Protein AF-A0AAD3NKP3-F1 (afdb_monomer_lite)

Structure (mmCIF, N/CA/C/O backbone):
data_AF-A0AAD3NKP3-F1
#
_entry.id   AF-A0AAD3NKP3-F1
#
loop_
_atom_site.group_PDB
_atom_site.id
_atom_site.type_symbol
_atom_site.label_atom_id
_atom_site.label_alt_id
_atom_site.label_comp_id
_atom_site.label_asym_id
_atom_site.label_entity_id
_atom_site.label_seq_id
_atom_site.pdbx_PDB_ins_code
_atom_site.Cartn_x
_atom_site.Cartn_y
_atom_site.Cartn_z
_atom_site.occupancy
_atom_site.B_iso_or_equiv
_atom_site.auth_seq_id
_atom_site.auth_comp_id
_atom_site.auth_asym_id
_atom_site.auth_atom_id
_atom_site.pdbx_PDB_model_num
ATOM 1 N N . MET A 1 1 ? -46.338 -51.021 4.085 1.00 36.88 1 MET A N 1
ATOM 2 C CA . MET A 1 1 ? -45.020 -50.813 3.449 1.00 36.88 1 MET A CA 1
ATOM 3 C C . MET A 1 1 ? -44.492 -49.484 3.964 1.00 36.88 1 MET A C 1
ATOM 5 O O . MET A 1 1 ? -45.215 -48.502 3.866 1.00 36.88 1 MET A O 1
ATOM 9 N N . PHE A 1 2 ? -43.340 -49.473 4.634 1.00 38.94 2 PHE A N 1
ATOM 10 C CA . PHE A 1 2 ? -42.793 -48.270 5.273 1.00 38.94 2 PHE A CA 1
ATOM 11 C C . PHE A 1 2 ? -41.942 -47.468 4.285 1.00 38.94 2 PHE A C 1
ATOM 13 O O . PHE A 1 2 ? -41.185 -48.075 3.537 1.00 38.94 2 PHE A O 1
ATOM 20 N N . CYS A 1 3 ? -41.999 -46.135 4.364 1.00 30.19 3 CYS A N 1
ATOM 21 C CA . CYS A 1 3 ? -40.796 -45.306 4.508 1.00 30.19 3 CYS A CA 1
ATOM 22 C C . CYS A 1 3 ? -41.168 -43.850 4.830 1.00 30.19 3 CYS A C 1
ATOM 24 O O . CYS A 1 3 ? -41.614 -43.094 3.973 1.00 30.19 3 CYS A O 1
ATOM 26 N N . THR A 1 4 ? -40.948 -43.441 6.078 1.00 44.62 4 THR A N 1
ATOM 27 C CA . THR A 1 4 ? -40.824 -42.026 6.450 1.00 44.62 4 THR A CA 1
ATOM 28 C C . THR A 1 4 ? -39.438 -41.520 6.057 1.00 44.62 4 THR A C 1
ATOM 30 O O . THR A 1 4 ? -38.448 -42.201 6.319 1.00 44.62 4 THR A O 1
ATOM 33 N N . SER A 1 5 ? -39.328 -40.315 5.498 1.00 37.84 5 SER A N 1
ATOM 34 C CA . SER A 1 5 ? -38.036 -39.630 5.320 1.00 37.84 5 SER A CA 1
ATOM 35 C C . SER A 1 5 ? -38.204 -38.112 5.322 1.00 37.84 5 SER A C 1
ATOM 37 O O . SER A 1 5 ? -38.080 -37.449 4.298 1.00 37.84 5 SER A O 1
ATOM 39 N N . ASN A 1 6 ? -38.452 -37.551 6.508 1.00 43.78 6 ASN A N 1
ATOM 40 C CA . ASN A 1 6 ? -38.188 -36.136 6.748 1.00 43.78 6 ASN A CA 1
ATOM 41 C C . ASN A 1 6 ? -36.689 -35.973 7.015 1.00 43.78 6 ASN A C 1
ATOM 43 O O . ASN A 1 6 ? -36.225 -36.214 8.129 1.00 43.78 6 ASN A O 1
ATOM 47 N N . ILE A 1 7 ? -35.931 -35.566 5.995 1.00 51.53 7 ILE A N 1
ATOM 48 C CA . ILE A 1 7 ? -34.536 -35.155 6.173 1.00 51.53 7 ILE A CA 1
ATOM 49 C C . ILE A 1 7 ? -34.546 -33.784 6.853 1.00 51.53 7 ILE A C 1
ATOM 51 O O . ILE A 1 7 ? -34.584 -32.740 6.200 1.00 51.53 7 ILE A O 1
ATOM 55 N N . LEU A 1 8 ? -34.496 -33.788 8.186 1.00 48.72 8 LEU A N 1
ATOM 56 C CA . LEU A 1 8 ? -34.012 -32.635 8.932 1.00 48.72 8 LEU A CA 1
ATOM 57 C C . LEU A 1 8 ? -32.552 -32.432 8.528 1.00 48.72 8 LEU A C 1
ATOM 59 O O . LEU A 1 8 ? -31.668 -33.147 8.998 1.00 48.72 8 LEU A O 1
ATOM 63 N N . LYS A 1 9 ? -32.299 -31.465 7.638 1.00 48.31 9 LYS A N 1
ATOM 64 C CA . LYS A 1 9 ? -30.940 -30.974 7.410 1.00 48.31 9 LYS A CA 1
ATOM 65 C C . LYS A 1 9 ? -30.409 -30.513 8.760 1.00 48.31 9 LYS A C 1
ATOM 67 O O . LYS A 1 9 ? -30.934 -29.562 9.340 1.00 48.31 9 LYS A O 1
ATOM 72 N N . THR A 1 10 ? -29.385 -31.193 9.260 1.00 46.69 10 THR A N 1
ATOM 73 C CA . THR A 1 10 ? -28.609 -30.728 10.402 1.00 46.69 10 THR A CA 1
ATOM 74 C C . THR A 1 10 ? -27.984 -29.398 10.010 1.00 46.69 10 THR A C 1
ATOM 76 O O . THR A 1 10 ? -26.978 -29.373 9.303 1.00 46.69 10 THR A O 1
ATOM 79 N N . ASN A 1 11 ? -28.603 -28.291 10.428 1.00 49.03 11 ASN A N 1
ATOM 80 C CA . ASN A 1 11 ? -27.943 -26.996 10.398 1.00 49.03 11 ASN A CA 1
ATOM 81 C C . ASN A 1 11 ? -26.669 -27.142 11.223 1.00 49.03 11 ASN A C 1
ATOM 83 O O . ASN A 1 11 ? -26.734 -27.387 12.430 1.00 49.03 11 ASN A O 1
ATOM 87 N N . GLU A 1 12 ? -25.532 -27.022 10.551 1.00 58.00 12 GLU A N 1
ATOM 88 C CA . GLU A 1 12 ? -24.219 -26.977 11.167 1.00 58.00 12 GLU A CA 1
ATOM 89 C C . GLU A 1 12 ? -24.195 -25.740 12.071 1.00 58.00 12 GLU A C 1
ATOM 91 O O . GLU A 1 12 ? -24.083 -24.600 11.615 1.00 58.00 12 GLU A O 1
ATOM 96 N N . LYS A 1 13 ? -24.465 -25.958 13.364 1.00 61.19 13 LYS A N 1
ATOM 97 C CA . LYS A 1 13 ? -24.690 -24.892 14.343 1.00 61.19 13 LYS A CA 1
ATOM 98 C C . LYS A 1 13 ? -23.345 -24.318 14.774 1.00 61.19 13 LYS A C 1
ATOM 100 O O . LYS A 1 13 ? -22.926 -24.484 15.918 1.00 61.19 13 LYS A O 1
ATOM 105 N N . ASN A 1 14 ? -22.682 -23.645 13.840 1.00 72.94 14 ASN A N 1
ATOM 106 C CA . ASN A 1 14 ? -21.484 -22.871 14.108 1.00 72.94 14 ASN A CA 1
ATOM 107 C C . ASN A 1 14 ? -21.812 -21.859 15.204 1.00 72.94 14 ASN A C 1
ATOM 109 O O . ASN A 1 14 ? -22.673 -20.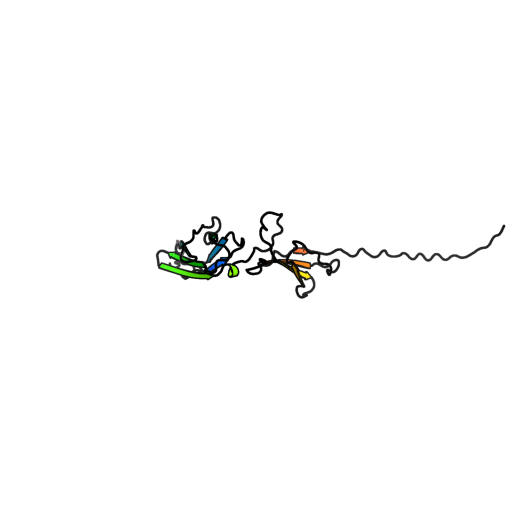992 15.035 1.00 72.94 14 ASN A O 1
ATOM 113 N N . SER A 1 15 ? -21.180 -22.027 16.366 1.00 85.62 15 SER A N 1
ATOM 114 C CA . SER A 1 15 ? -21.421 -21.139 17.495 1.00 85.62 15 SER A CA 1
ATOM 115 C C . SER A 1 15 ? -20.935 -19.744 17.133 1.00 85.62 15 SER A C 1
ATOM 117 O O . SER A 1 15 ? -19.793 -19.576 16.708 1.00 85.62 15 SER A O 1
ATOM 119 N N . ALA A 1 16 ? -21.789 -18.747 17.344 1.00 92.94 16 ALA A N 1
ATOM 120 C CA . ALA A 1 16 ? -21.376 -17.355 17.304 1.00 92.94 16 ALA A CA 1
ATOM 121 C C . ALA A 1 16 ? -20.240 -17.131 18.316 1.00 92.94 16 ALA A C 1
ATOM 123 O O . ALA A 1 16 ? -20.313 -17.638 19.441 1.00 92.94 16 ALA A O 1
ATOM 124 N N . ILE A 1 17 ? -19.206 -16.384 17.923 1.00 95.56 17 ILE A N 1
ATOM 125 C CA . ILE A 1 17 ? -18.068 -16.047 18.791 1.00 95.56 17 ILE A CA 1
ATOM 126 C C . ILE A 1 17 ? -17.725 -14.546 18.718 1.00 95.56 17 ILE A C 1
ATOM 128 O O . ILE A 1 17 ? -17.968 -13.903 17.687 1.00 95.56 17 ILE A O 1
ATOM 132 N N . PRO A 1 18 ? -17.179 -13.956 19.802 1.00 96.75 18 PRO A N 1
ATOM 133 C CA . PRO A 1 18 ? -16.659 -12.591 19.775 1.00 96.75 18 PRO A CA 1
ATOM 134 C C . PRO A 1 18 ? -15.522 -12.451 18.749 1.00 96.75 18 PRO A C 1
ATOM 136 O O . PRO A 1 18 ? -14.865 -13.444 18.412 1.00 96.75 18 PRO A O 1
ATOM 139 N N . PRO A 1 19 ? -15.278 -11.235 18.230 1.00 97.44 19 PRO A N 1
ATOM 140 C CA . PRO A 1 19 ? -14.195 -11.011 17.291 1.00 97.44 19 PRO A CA 1
ATOM 141 C C . PRO A 1 19 ? -12.843 -11.163 17.994 1.00 97.44 19 PRO A C 1
ATOM 143 O O . PRO A 1 19 ? -12.715 -10.940 19.196 1.00 97.44 19 PRO A O 1
ATOM 146 N N . ARG A 1 20 ? -11.826 -11.510 17.207 1.00 96.56 20 ARG A N 1
ATOM 147 C CA . ARG A 1 20 ? -10.412 -11.393 17.584 1.00 96.56 20 ARG A CA 1
ATOM 148 C C . ARG A 1 20 ? -9.788 -10.186 16.894 1.00 96.56 20 ARG A C 1
ATOM 150 O O . ARG A 1 20 ? -10.386 -9.616 15.980 1.00 96.56 20 ARG A O 1
ATOM 157 N N . GLU A 1 21 ? -8.585 -9.845 17.316 1.00 97.12 21 GLU A N 1
ATOM 158 C CA . GLU A 1 21 ? -7.703 -8.846 16.724 1.00 97.12 21 GLU A CA 1
ATOM 159 C C . GLU A 1 21 ? -7.621 -9.035 15.191 1.00 97.12 21 GLU A C 1
ATOM 161 O O . GLU A 1 21 ? -7.198 -10.102 14.727 1.00 97.12 21 GLU A O 1
ATOM 166 N N . PRO A 1 22 ? -8.071 -8.060 14.377 1.00 97.25 22 PRO A N 1
ATOM 167 C CA . PRO A 1 22 ? -7.938 -8.138 12.927 1.00 97.25 22 PRO A CA 1
ATOM 168 C C . PRO A 1 22 ? -6.489 -7.853 12.520 1.00 97.25 22 PRO A C 1
ATOM 170 O O . PRO A 1 22 ? -5.866 -6.920 13.014 1.00 97.25 22 PRO A O 1
ATOM 173 N N . THR A 1 23 ? -5.942 -8.593 11.559 1.00 98.00 23 THR A N 1
ATOM 174 C CA . THR A 1 23 ? -4.626 -8.237 11.009 1.00 98.00 23 THR A CA 1
ATOM 175 C C . THR A 1 23 ? -4.778 -6.987 10.149 1.00 98.00 23 THR A C 1
ATOM 177 O O . THR A 1 23 ? -5.620 -6.974 9.251 1.00 98.00 23 THR A O 1
ATOM 180 N N . VAL A 1 24 ? -3.984 -5.948 10.420 1.00 98.19 24 VAL A N 1
ATOM 181 C CA . VAL A 1 24 ? -4.023 -4.652 9.720 1.00 98.19 24 VAL A CA 1
ATOM 182 C C . VAL A 1 24 ? -2.720 -4.444 8.954 1.00 98.19 24 VAL A C 1
ATOM 184 O O . VAL A 1 24 ? -1.638 -4.752 9.451 1.00 98.19 24 VAL A O 1
ATOM 187 N N . THR A 1 25 ? -2.804 -3.900 7.744 1.00 97.38 25 THR A N 1
ATOM 188 C CA . THR A 1 25 ? -1.640 -3.510 6.939 1.00 97.38 25 THR A CA 1
ATOM 189 C C . THR A 1 25 ? -1.947 -2.215 6.201 1.00 97.38 25 THR A C 1
ATOM 191 O O . THR A 1 25 ? -3.001 -2.108 5.572 1.00 97.38 25 THR A O 1
ATOM 194 N N . CYS A 1 26 ? -1.033 -1.246 6.256 1.00 97.50 26 CYS A N 1
ATOM 195 C CA . CYS A 1 26 ? -1.121 0.005 5.504 1.00 97.50 26 CYS A CA 1
ATOM 196 C C . CYS A 1 26 ? -0.021 0.075 4.438 1.00 97.50 26 CYS A C 1
ATOM 198 O O . CYS A 1 26 ? 1.062 -0.476 4.624 1.00 97.50 26 CYS A O 1
ATOM 200 N N . ARG A 1 27 ? -0.318 0.725 3.310 1.00 95.94 27 ARG A N 1
ATOM 201 C CA . ARG A 1 27 ? 0.592 0.917 2.173 1.00 95.94 27 ARG A CA 1
ATOM 202 C C . ARG A 1 27 ? 0.255 2.229 1.473 1.00 95.94 27 ARG A C 1
ATOM 204 O O . ARG A 1 27 ? -0.918 2.549 1.283 1.00 95.94 27 ARG A O 1
ATOM 211 N N . SER A 1 28 ? 1.275 2.962 1.045 1.00 94.06 28 SER A N 1
ATOM 212 C CA . SER A 1 28 ? 1.136 4.049 0.080 1.00 94.06 28 SER A CA 1
ATOM 213 C C . SER A 1 28 ? 1.690 3.603 -1.269 1.00 94.06 28 SER A C 1
ATOM 215 O O . SER A 1 28 ? 2.847 3.207 -1.385 1.00 94.06 28 SER A O 1
ATOM 217 N N . ASN A 1 29 ? 0.844 3.658 -2.293 1.00 89.69 29 ASN A N 1
ATOM 218 C CA . ASN A 1 29 ? 1.195 3.425 -3.695 1.00 89.69 29 ASN A CA 1
ATOM 219 C C . ASN A 1 29 ? 1.047 4.703 -4.545 1.00 89.69 29 ASN A C 1
ATOM 221 O O . ASN A 1 29 ? 1.016 4.619 -5.769 1.00 89.69 29 ASN A O 1
ATOM 225 N N . THR A 1 30 ? 0.902 5.865 -3.899 1.00 87.62 30 THR A N 1
ATOM 226 C CA . THR A 1 30 ? 0.588 7.162 -4.526 1.00 87.62 30 THR A CA 1
ATOM 227 C C . THR A 1 30 ? 1.464 8.310 -3.986 1.00 87.62 30 THR A C 1
ATOM 229 O O . THR A 1 30 ? 1.060 9.470 -4.084 1.00 87.62 30 THR A O 1
ATOM 232 N N . TYR A 1 31 ? 2.629 8.004 -3.386 1.00 87.56 31 TYR A N 1
ATOM 233 C CA . TYR A 1 31 ? 3.201 8.678 -2.200 1.00 87.56 31 TYR A CA 1
ATOM 234 C C . TYR A 1 31 ? 2.433 9.906 -1.668 1.00 87.56 31 TYR A C 1
ATOM 236 O O . TYR A 1 31 ? 1.381 9.668 -1.069 1.00 87.56 31 TYR A O 1
ATOM 244 N N . PRO A 1 32 ? 2.846 11.181 -1.849 1.00 89.19 32 PRO A N 1
ATOM 245 C CA . PRO A 1 32 ? 2.465 12.281 -0.956 1.00 89.19 32 PRO A CA 1
ATOM 246 C C . PRO A 1 32 ? 0.988 12.695 -1.076 1.00 89.19 32 PRO A C 1
ATOM 248 O O . PRO A 1 32 ? 0.521 13.579 -0.368 1.00 89.19 32 PRO A O 1
ATOM 251 N N . LYS A 1 33 ? 0.217 12.027 -1.943 1.00 90.62 33 LYS A N 1
ATOM 252 C CA . LYS A 1 33 ? -1.245 12.124 -1.978 1.00 90.62 33 LYS A CA 1
ATOM 253 C C . LYS A 1 33 ? -1.918 11.424 -0.787 1.00 90.62 33 LYS A C 1
ATOM 255 O O . LYS A 1 33 ? -2.974 11.876 -0.347 1.00 90.62 33 LYS A O 1
ATOM 260 N N . GLY A 1 34 ? -1.364 10.315 -0.287 1.00 93.44 34 GLY A N 1
ATOM 261 C CA . GLY A 1 34 ? -1.986 9.526 0.782 1.00 93.44 34 GLY A CA 1
ATOM 262 C C . GLY A 1 34 ? -1.603 8.048 0.812 1.00 93.44 34 GLY A C 1
ATOM 263 O O . GLY A 1 34 ? -0.722 7.582 0.087 1.00 93.44 34 GLY A O 1
ATOM 264 N N . PHE A 1 35 ? -2.307 7.301 1.657 1.00 95.62 35 PHE A N 1
ATOM 265 C CA . PHE A 1 35 ? -2.140 5.865 1.868 1.00 95.62 35 PHE A CA 1
ATOM 266 C C . PHE A 1 35 ? -3.490 5.170 2.035 1.00 95.62 35 PHE A C 1
ATOM 268 O O . PHE A 1 35 ? -4.511 5.805 2.313 1.00 95.62 35 PHE A O 1
ATOM 275 N N . TYR A 1 36 ? -3.487 3.845 1.917 1.00 97.12 36 TYR A N 1
ATOM 276 C CA . TYR A 1 36 ? -4.617 3.018 2.313 1.00 97.12 36 TYR A CA 1
ATOM 277 C C . TYR A 1 36 ? -4.218 2.037 3.409 1.00 97.12 36 TYR A C 1
ATOM 279 O O . TYR A 1 36 ? -3.064 1.619 3.509 1.00 97.12 36 TYR A O 1
ATOM 287 N N . CYS A 1 37 ? -5.202 1.625 4.200 1.00 98.06 37 CYS A N 1
ATOM 288 C CA . CYS A 1 37 ? -5.082 0.511 5.129 1.00 98.06 37 CYS A CA 1
ATOM 289 C C . CYS A 1 37 ? -6.127 -0.539 4.787 1.00 98.06 37 CYS A C 1
ATOM 291 O O . CYS A 1 37 ? -7.262 -0.206 4.450 1.00 98.06 37 CYS A O 1
ATOM 293 N N . SER A 1 38 ? -5.746 -1.807 4.871 1.00 97.88 38 SER A N 1
ATOM 294 C CA . SER A 1 38 ? -6.635 -2.951 4.689 1.00 97.88 38 SER A CA 1
ATOM 295 C C . SER A 1 38 ? -6.484 -3.944 5.830 1.00 97.88 38 SER A C 1
ATOM 297 O O . SER A 1 38 ? -5.413 -4.040 6.432 1.00 97.88 38 SER A O 1
ATOM 299 N N . TRP A 1 39 ? -7.554 -4.679 6.123 1.00 97.88 39 TRP A N 1
ATOM 300 C CA . TRP A 1 39 ? -7.590 -5.602 7.254 1.00 97.88 39 TRP A CA 1
ATOM 301 C C . TRP A 1 39 ? -8.294 -6.923 6.938 1.00 97.88 39 TRP A C 1
ATOM 303 O O . TRP A 1 39 ? -9.206 -6.993 6.109 1.00 97.88 39 TRP A O 1
ATOM 313 N N . HIS A 1 40 ? -7.899 -7.987 7.635 1.00 96.06 40 HIS A N 1
ATOM 314 C CA . HIS A 1 40 ? -8.545 -9.292 7.520 1.00 96.06 40 HIS A CA 1
ATOM 315 C C . HIS A 1 40 ? -8.828 -9.938 8.879 1.00 96.06 40 HIS A C 1
ATOM 317 O O . HIS A 1 40 ? -7.993 -9.969 9.784 1.00 96.06 40 HIS A O 1
ATOM 323 N N . GLN A 1 41 ? -10.027 -10.506 9.000 1.00 92.69 41 GLN A N 1
ATOM 324 C CA . GLN A 1 41 ? -10.433 -11.311 10.146 1.00 92.69 41 GLN A CA 1
ATOM 325 C C . GLN A 1 41 ? -9.975 -12.757 9.901 1.00 92.69 41 GLN A C 1
ATOM 327 O O . GLN A 1 41 ? -10.560 -13.452 9.077 1.00 92.69 41 GLN A O 1
ATOM 332 N N . LEU A 1 42 ? -8.929 -13.214 10.599 1.00 91.31 42 LEU A N 1
ATOM 333 C CA . LEU A 1 42 ? -8.392 -14.578 10.429 1.00 91.31 42 LEU A CA 1
ATOM 334 C C . LEU A 1 42 ? -9.366 -15.688 10.864 1.00 91.31 42 LEU A C 1
ATOM 336 O O . LEU A 1 42 ? -9.260 -16.819 10.399 1.00 91.31 42 LEU A O 1
ATOM 340 N N . TYR A 1 43 ? -10.304 -15.373 11.759 1.00 90.44 43 TYR A N 1
ATOM 341 C CA . TYR A 1 43 ? -11.234 -16.330 12.357 1.00 90.44 43 TYR A CA 1
ATOM 342 C C . TYR A 1 43 ? -12.678 -15.878 12.124 1.00 90.44 43 TYR A C 1
ATOM 344 O O . TYR A 1 43 ? -13.048 -14.773 12.522 1.00 90.44 43 TYR A O 1
ATOM 352 N N . SER A 1 44 ? -13.496 -16.730 11.498 1.00 91.25 44 SER A N 1
ATOM 353 C CA . SER A 1 44 ? -14.927 -16.461 11.303 1.00 91.25 44 SER A CA 1
ATOM 354 C C . SER A 1 44 ? -15.648 -16.365 12.646 1.00 91.25 44 SER A C 1
ATOM 356 O O . SER A 1 44 ? -15.565 -17.274 13.467 1.00 91.25 44 SER A O 1
ATOM 358 N N . THR A 1 45 ? -16.398 -15.284 12.842 1.00 92.69 45 THR A N 1
ATOM 359 C CA . THR A 1 45 ? -17.249 -15.067 14.021 1.00 92.69 45 THR A CA 1
ATOM 360 C C . THR A 1 45 ? -18.618 -15.740 13.914 1.00 92.69 45 THR A C 1
ATOM 362 O O . THR A 1 45 ? -19.339 -15.820 14.906 1.00 92.69 45 THR A O 1
ATOM 365 N N . TYR A 1 46 ? -18.987 -16.199 12.711 1.00 94.25 46 TYR A N 1
ATOM 366 C CA . TYR A 1 46 ? -20.297 -16.765 12.346 1.00 94.25 46 TYR A CA 1
ATOM 367 C C . TYR A 1 46 ? -21.512 -15.850 12.603 1.00 94.25 46 TYR A C 1
ATOM 369 O O . TYR A 1 46 ? -22.655 -16.280 12.464 1.00 94.25 46 TYR A O 1
ATOM 377 N N . ILE A 1 47 ? -21.271 -14.570 12.906 1.00 93.88 47 ILE A N 1
ATOM 378 C CA . ILE A 1 47 ? -22.274 -13.506 13.035 1.00 93.88 47 ILE A CA 1
ATOM 379 C C . ILE A 1 47 ? -21.776 -12.213 12.369 1.00 93.88 47 ILE A C 1
ATOM 381 O O . ILE A 1 47 ? -20.562 -12.021 12.243 1.00 93.88 47 ILE A O 1
ATOM 385 N N . PRO A 1 48 ? -22.675 -11.300 11.949 1.00 95.06 48 PRO A N 1
ATOM 386 C CA . PRO A 1 48 ? -22.282 -10.033 11.340 1.00 95.06 48 PRO A CA 1
ATOM 387 C C . PRO A 1 48 ? -21.289 -9.264 12.218 1.00 95.06 48 PRO A C 1
ATOM 389 O O . PRO A 1 48 ? -21.559 -8.992 13.386 1.00 95.06 48 PRO A O 1
ATOM 392 N N . THR A 1 49 ? -20.131 -8.940 11.645 1.00 95.56 49 THR A N 1
ATOM 393 C CA . THR A 1 49 ? -19.051 -8.195 12.302 1.00 95.56 49 THR A CA 1
ATOM 394 C C . THR A 1 49 ? -18.748 -6.956 11.468 1.00 95.56 49 THR A C 1
ATOM 396 O O . THR A 1 49 ? -18.556 -7.058 10.255 1.00 95.56 49 THR A O 1
ATOM 399 N N . THR A 1 50 ? -18.759 -5.787 12.100 1.00 96.25 50 THR A N 1
ATOM 400 C CA . THR A 1 50 ? -18.446 -4.489 11.491 1.00 96.25 50 THR A CA 1
ATOM 401 C C . THR A 1 50 ? -17.070 -4.007 11.941 1.00 96.25 50 THR A C 1
ATOM 403 O O . THR A 1 50 ? -16.512 -4.514 12.914 1.00 96.25 50 THR A O 1
ATOM 406 N N . PHE A 1 51 ? -16.512 -3.032 11.221 1.00 96.69 51 PHE A N 1
ATOM 407 C CA . PHE A 1 51 ? -15.202 -2.460 11.524 1.00 96.69 51 PHE A CA 1
ATOM 408 C C . PHE A 1 51 ? -15.306 -0.946 11.715 1.00 96.69 51 PHE A C 1
ATOM 410 O O . PHE A 1 51 ? -15.836 -0.233 10.859 1.00 96.69 51 PHE A O 1
ATOM 417 N N . GLU A 1 52 ? -14.795 -0.477 12.847 1.00 97.12 52 GLU A N 1
ATOM 418 C CA . GLU A 1 52 ? -14.572 0.929 13.178 1.00 97.12 52 GLU A CA 1
ATOM 419 C C . GLU A 1 52 ? -13.080 1.223 12.943 1.00 97.12 52 GLU A C 1
ATOM 421 O O . GLU A 1 52 ? -12.230 0.423 13.339 1.00 97.12 52 GLU A O 1
ATOM 426 N N . VAL A 1 53 ? -12.750 2.331 12.274 1.00 98.06 53 VAL A N 1
ATOM 427 C CA . VAL A 1 53 ? -11.362 2.714 11.963 1.00 98.06 53 VAL A CA 1
ATOM 428 C C . VAL A 1 53 ? -11.116 4.125 12.473 1.00 98.06 53 VAL A C 1
ATOM 430 O O . VAL A 1 53 ? -11.848 5.041 12.105 1.00 98.06 53 VAL A O 1
ATOM 433 N N . ASP A 1 54 ? -10.083 4.278 13.294 1.00 98.06 54 ASP A N 1
ATOM 434 C CA . ASP A 1 54 ? -9.574 5.558 13.781 1.00 98.06 54 ASP A CA 1
ATOM 435 C C . ASP A 1 54 ? -8.127 5.739 13.310 1.00 98.06 54 ASP A C 1
ATOM 437 O O . ASP A 1 54 ? -7.338 4.789 13.318 1.00 98.06 54 ASP A O 1
ATOM 441 N N . VAL A 1 55 ? -7.784 6.949 12.871 1.00 97.94 55 VAL A N 1
ATOM 442 C CA . VAL A 1 55 ? -6.454 7.277 12.349 1.00 97.94 55 VAL A CA 1
ATOM 443 C C . VAL A 1 55 ? -6.006 8.595 12.944 1.00 97.94 55 VAL A C 1
ATOM 445 O O . VAL A 1 55 ? -6.703 9.601 12.834 1.00 97.94 55 VAL A O 1
ATOM 448 N N . GLN A 1 56 ? -4.828 8.591 13.558 1.00 96.38 56 GLN A N 1
ATOM 449 C CA . GLN A 1 56 ? -4.266 9.742 14.247 1.00 96.38 56 GLN A CA 1
ATOM 450 C C . GLN A 1 56 ? -2.865 10.059 13.726 1.00 96.38 56 GLN A C 1
ATOM 452 O O . GLN A 1 56 ? -2.072 9.158 13.456 1.00 96.38 56 GLN A O 1
ATOM 457 N N . HIS A 1 57 ? -2.552 11.346 13.629 1.00 95.25 57 HIS A N 1
ATOM 458 C CA . HIS A 1 57 ? -1.239 11.864 13.266 1.00 95.25 57 HIS A CA 1
ATOM 459 C C . HIS A 1 57 ? -0.989 13.162 14.038 1.00 95.25 57 HIS A C 1
ATOM 461 O O . HIS A 1 57 ? -1.875 14.012 14.099 1.00 95.25 57 HIS A O 1
ATOM 467 N N . ASN A 1 58 ? 0.184 13.309 14.666 1.00 92.50 58 ASN A N 1
ATOM 468 C CA . ASN A 1 58 ? 0.520 14.468 15.510 1.00 92.50 58 ASN A CA 1
ATOM 469 C C . ASN A 1 58 ? -0.621 14.863 16.490 1.00 92.50 58 ASN A C 1
ATOM 471 O O . ASN A 1 58 ? -1.076 16.004 16.532 1.00 92.50 58 ASN A O 1
ATOM 475 N N . GLN A 1 59 ? -1.160 13.872 17.215 1.00 89.56 59 GLN A N 1
ATOM 476 C CA . GLN A 1 59 ? -2.303 13.996 18.146 1.00 89.56 59 GLN A CA 1
ATOM 477 C C . GLN A 1 59 ? -3.642 14.472 17.531 1.00 89.56 59 GLN A C 1
ATOM 479 O O . GLN A 1 59 ? -4.620 14.640 18.259 1.00 89.56 59 GLN A O 1
ATOM 484 N N . ARG A 1 60 ? -3.738 14.643 16.207 1.00 93.44 60 ARG A N 1
ATOM 485 C CA . ARG A 1 60 ? -4.975 14.991 15.487 1.00 93.44 60 ARG A CA 1
ATOM 486 C C . ARG A 1 60 ? -5.597 13.746 14.864 1.00 93.44 60 ARG A C 1
ATOM 488 O O . ARG A 1 60 ? -4.882 12.911 14.319 1.00 93.44 60 ARG A O 1
ATOM 495 N N . SER A 1 61 ? -6.922 13.634 14.914 1.00 96.38 61 SER A N 1
ATOM 496 C CA . SER A 1 61 ? -7.664 12.606 14.166 1.00 96.38 61 SER A CA 1
ATOM 497 C C . SER A 1 61 ? -7.773 13.008 12.692 1.00 96.38 61 SER A C 1
ATOM 499 O O . SER A 1 61 ? -8.009 14.180 12.396 1.00 96.38 61 SER A O 1
ATOM 501 N N . LEU A 1 62 ? -7.597 12.056 11.775 1.00 96.31 62 LEU A N 1
ATOM 502 C CA . LEU A 1 62 ? -7.649 12.269 10.326 1.00 96.31 62 LEU A CA 1
ATOM 503 C C . LEU A 1 62 ? -8.972 11.777 9.722 1.00 96.31 62 LEU A C 1
ATOM 505 O O . LEU A 1 62 ? -9.628 10.883 10.253 1.00 96.31 62 LEU A O 1
ATOM 509 N N . GLU A 1 63 ? -9.355 12.347 8.578 1.00 96.56 63 GLU A N 1
ATOM 510 C CA . GLU A 1 63 ? -10.521 11.892 7.815 1.00 96.56 63 GLU A CA 1
ATOM 511 C C . GLU A 1 63 ? -10.234 10.536 7.146 1.00 96.56 63 GLU A C 1
ATOM 513 O O . GLU A 1 63 ? -9.262 10.386 6.402 1.00 96.56 63 GLU A O 1
ATOM 518 N N . VAL A 1 64 ? -11.105 9.552 7.391 1.00 97.31 64 VAL A N 1
ATOM 519 C CA . VAL A 1 64 ? -10.982 8.186 6.864 1.00 97.31 64 VAL A CA 1
ATOM 520 C C . VAL A 1 64 ? -12.046 7.936 5.796 1.00 97.31 64 VAL A C 1
ATOM 522 O O . VAL A 1 64 ? -13.237 7.822 6.093 1.00 97.31 64 VAL A O 1
ATOM 525 N N . GLN A 1 65 ? -11.618 7.795 4.543 1.00 96.69 65 GLN A N 1
ATOM 526 C CA . GLN A 1 65 ? -12.502 7.555 3.403 1.00 96.69 65 GLN A CA 1
ATOM 527 C C . GLN A 1 65 ? -12.656 6.047 3.174 1.00 96.69 65 GLN A C 1
ATOM 529 O O . GLN A 1 65 ? -11.674 5.327 3.005 1.00 96.69 65 GLN A O 1
ATOM 534 N N . LYS A 1 66 ? -13.889 5.531 3.187 1.00 93.31 66 LYS A N 1
ATOM 535 C CA . LYS A 1 66 ? -14.149 4.102 2.936 1.00 93.31 66 LYS A CA 1
ATOM 536 C C . LYS A 1 66 ? -13.962 3.784 1.451 1.00 93.31 66 LYS A C 1
ATOM 538 O O . LYS A 1 66 ? -14.444 4.528 0.602 1.00 93.31 66 LYS A O 1
ATOM 543 N N . ASP A 1 67 ? -13.292 2.676 1.144 1.00 93.75 67 ASP A N 1
ATOM 544 C CA . ASP A 1 67 ? -13.147 2.199 -0.234 1.00 93.75 67 ASP A CA 1
ATOM 545 C C . ASP A 1 67 ? -14.504 1.684 -0.754 1.00 93.75 67 ASP A C 1
ATOM 547 O O . ASP A 1 67 ? -15.205 0.932 -0.072 1.00 93.75 67 ASP A O 1
ATOM 5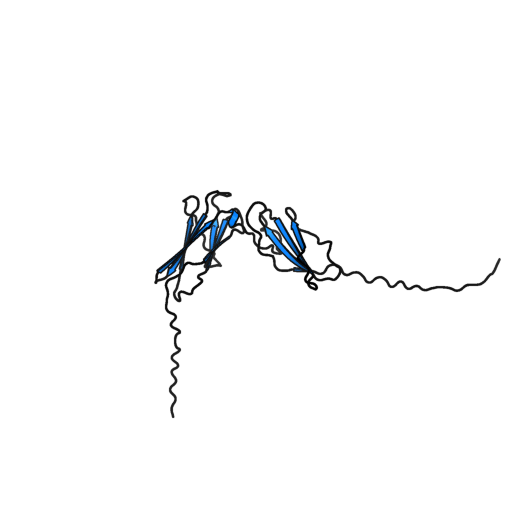51 N N . SER A 1 68 ? -14.904 2.117 -1.952 1.00 91.19 68 SER A N 1
ATOM 552 C CA . SER A 1 68 ? -16.201 1.775 -2.552 1.00 91.19 68 SER A CA 1
ATOM 553 C C . SER A 1 68 ? -16.260 0.352 -3.117 1.00 91.19 68 SER A C 1
ATOM 555 O O . SER A 1 68 ? -17.350 -0.189 -3.300 1.00 91.19 68 SER A O 1
ATOM 557 N N . VAL A 1 69 ? -15.102 -0.262 -3.376 1.00 91.88 69 VAL A N 1
ATOM 558 C CA . VAL A 1 69 ? -14.958 -1.600 -3.968 1.00 91.88 69 VAL A CA 1
ATOM 559 C C . VAL A 1 69 ? -14.575 -2.624 -2.893 1.00 91.88 69 VAL A C 1
ATOM 561 O O . VAL A 1 69 ? -15.122 -3.727 -2.844 1.00 91.88 69 VAL A O 1
ATOM 564 N N . HIS A 1 70 ? -13.663 -2.259 -1.992 1.00 92.00 70 HIS A N 1
ATOM 565 C CA . HIS A 1 70 ? -13.050 -3.149 -1.010 1.00 92.00 70 HIS A CA 1
ATOM 566 C C . HIS A 1 70 ? -13.576 -2.865 0.404 1.00 92.00 70 HIS A C 1
ATOM 568 O O . HIS A 1 70 ? -13.067 -2.000 1.109 1.00 92.00 70 HIS A O 1
ATOM 574 N N . LYS A 1 71 ? -14.553 -3.653 0.872 1.00 89.69 71 LYS A N 1
ATOM 575 C CA . LYS A 1 71 ? -15.211 -3.451 2.185 1.00 89.69 71 LYS A CA 1
ATOM 576 C C . LYS A 1 71 ? -14.259 -3.346 3.387 1.00 89.69 71 LYS A C 1
ATOM 578 O O . LYS A 1 71 ? -14.581 -2.649 4.345 1.00 89.69 71 LYS A O 1
ATOM 583 N N . ASN A 1 72 ? -13.112 -4.025 3.332 1.00 96.31 72 ASN A N 1
ATOM 584 C CA . ASN A 1 72 ? -12.091 -4.009 4.381 1.00 96.31 72 ASN A CA 1
ATOM 585 C C . ASN A 1 72 ? -10.874 -3.149 3.994 1.00 96.31 72 ASN A C 1
ATOM 587 O O . ASN A 1 72 ? -9.727 -3.572 4.172 1.00 96.31 72 ASN A O 1
ATOM 591 N N . ARG A 1 73 ? -11.116 -1.979 3.396 1.00 97.69 73 ARG A N 1
ATOM 592 C CA . ARG A 1 73 ? -10.089 -0.989 3.071 1.00 97.69 73 ARG A CA 1
ATOM 593 C C . ARG A 1 73 ? -10.603 0.430 3.308 1.00 97.69 73 ARG A C 1
ATOM 595 O O . ARG A 1 73 ? -11.772 0.740 3.075 1.00 97.69 73 ARG A O 1
ATOM 602 N N . CYS A 1 74 ? -9.703 1.301 3.736 1.00 97.31 74 CYS A N 1
ATOM 603 C CA . CYS A 1 74 ? -9.917 2.740 3.799 1.00 97.31 74 CYS A CA 1
ATOM 604 C C . CYS A 1 74 ? -8.724 3.498 3.215 1.00 97.31 74 CYS A C 1
ATOM 606 O O . CYS A 1 74 ? -7.609 2.981 3.209 1.00 97.31 74 CYS A O 1
ATOM 608 N N . HIS A 1 75 ? -8.965 4.731 2.781 1.00 97.50 75 HIS A N 1
ATOM 609 C CA . HIS A 1 75 ? -7.986 5.672 2.246 1.00 97.50 75 HIS A CA 1
ATOM 610 C C . HIS A 1 75 ? -7.887 6.892 3.162 1.00 97.50 75 HIS A C 1
ATOM 612 O O . HIS A 1 75 ? -8.892 7.344 3.714 1.00 97.50 75 HIS A O 1
ATOM 618 N N . VAL A 1 76 ? -6.677 7.419 3.316 1.00 96.94 76 VAL A N 1
ATOM 619 C CA . VAL A 1 76 ? -6.362 8.590 4.140 1.00 96.94 76 VAL A CA 1
ATOM 620 C C . VAL A 1 76 ? -5.385 9.463 3.358 1.00 96.94 76 VAL A C 1
ATOM 622 O O . VAL A 1 76 ? -4.435 8.958 2.759 1.00 96.94 76 VAL A O 1
ATOM 625 N N . ARG A 1 77 ? -5.614 10.778 3.340 1.00 95.12 77 ARG A N 1
ATOM 626 C CA . ARG A 1 77 ? -4.673 11.735 2.740 1.00 95.12 77 ARG A CA 1
ATOM 627 C C . ARG A 1 77 ? -3.576 12.082 3.738 1.00 95.12 77 ARG A C 1
ATOM 629 O O . ARG A 1 77 ? -3.859 12.218 4.927 1.00 95.12 77 ARG A O 1
ATOM 636 N N . PHE A 1 78 ? -2.354 12.269 3.252 1.00 92.50 78 PHE A N 1
ATOM 637 C CA . PHE A 1 78 ? -1.295 12.854 4.070 1.00 92.50 78 PHE A CA 1
ATOM 638 C C . PHE A 1 78 ? -1.622 14.347 4.298 1.00 92.50 78 PHE A C 1
ATOM 640 O O . PHE A 1 78 ? -1.857 15.057 3.318 1.00 92.50 78 PHE A O 1
ATOM 647 N N . PRO A 1 79 ? -1.736 14.826 5.555 1.00 89.06 79 PRO A N 1
ATOM 648 C CA . PRO A 1 79 ? -2.032 16.232 5.844 1.00 89.06 79 PRO A CA 1
ATOM 649 C C . PRO A 1 79 ? -0.809 17.136 5.632 1.00 89.06 79 PRO A C 1
ATOM 651 O O . PRO A 1 79 ? -0.947 18.292 5.244 1.00 89.06 79 PRO A O 1
ATOM 654 N N . GLU A 1 80 ? 0.374 16.586 5.887 1.00 81.62 80 GLU A N 1
ATOM 655 C CA . GLU A 1 80 ? 1.698 17.184 5.768 1.00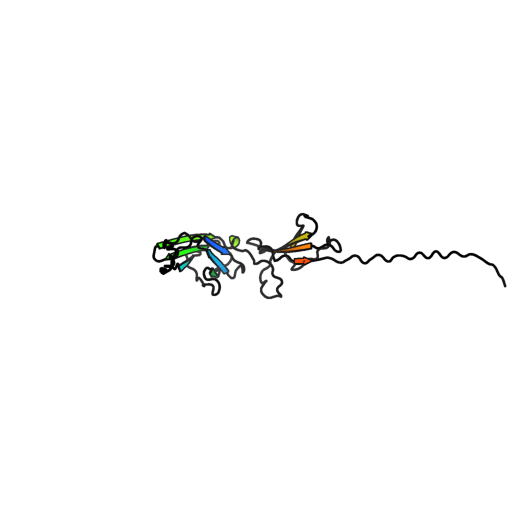 81.62 80 GLU A CA 1
ATOM 656 C C . GLU A 1 80 ? 2.587 16.104 5.130 1.00 81.62 80 GLU A C 1
ATOM 658 O O . GLU A 1 80 ? 2.353 14.918 5.360 1.00 81.62 80 GLU A O 1
ATOM 663 N N . VAL A 1 81 ? 3.559 16.489 4.301 1.00 74.75 81 VAL A N 1
ATOM 664 C CA . VAL A 1 81 ? 4.498 15.553 3.655 1.00 74.75 81 VAL A CA 1
ATOM 665 C C . VAL A 1 81 ? 5.820 15.601 4.417 1.00 74.75 81 VAL A C 1
ATOM 667 O O . VAL A 1 81 ? 6.231 16.687 4.829 1.00 74.75 81 VAL A O 1
ATOM 670 N N . PHE A 1 82 ? 6.488 14.457 4.588 1.00 78.50 82 PHE A N 1
ATOM 671 C CA . PHE A 1 82 ? 7.743 14.333 5.347 1.00 78.50 82 PHE A CA 1
ATOM 672 C C . PHE A 1 82 ? 7.599 14.663 6.845 1.00 78.50 82 PHE A C 1
ATOM 674 O O . PHE A 1 82 ? 8.539 15.138 7.487 1.00 78.50 82 PHE A O 1
ATOM 681 N N . SER A 1 83 ? 6.423 14.410 7.425 1.00 82.12 83 SER A N 1
ATOM 682 C CA . SER A 1 83 ? 6.219 14.596 8.863 1.00 82.12 83 SER A CA 1
ATOM 683 C C . SER A 1 83 ? 7.007 13.563 9.676 1.00 82.12 83 SER A C 1
ATOM 685 O O . SER A 1 83 ? 6.964 12.363 9.403 1.00 82.12 83 SER A O 1
ATOM 687 N N . SER A 1 84 ? 7.689 14.026 10.726 1.00 85.00 84 SER A N 1
ATOM 688 C CA . SER A 1 84 ? 8.409 13.176 11.685 1.00 85.00 84 SER A CA 1
ATOM 689 C C . SER A 1 84 ? 7.505 12.559 12.760 1.00 85.00 84 SER A C 1
ATOM 691 O O . SER A 1 84 ? 7.974 11.781 13.592 1.00 85.00 84 SER A O 1
ATOM 693 N N . PHE A 1 85 ? 6.207 12.884 12.768 1.00 91.94 85 PHE A N 1
ATOM 694 C CA . PHE A 1 85 ? 5.245 12.249 13.663 1.00 91.94 85 PHE A CA 1
ATOM 695 C C . PHE A 1 85 ? 4.729 10.943 13.046 1.00 91.94 85 PHE A C 1
ATOM 697 O O . PHE A 1 85 ? 4.206 10.961 11.931 1.00 91.94 85 PHE A O 1
ATOM 704 N N . PRO A 1 86 ? 4.788 9.805 13.756 1.00 94.44 86 PRO A N 1
ATOM 705 C CA . PRO A 1 86 ? 4.250 8.567 13.222 1.00 94.44 86 PRO A CA 1
ATOM 706 C C . PRO A 1 86 ? 2.718 8.615 13.155 1.00 94.44 86 PRO A C 1
ATOM 708 O O . PRO A 1 86 ? 2.040 9.182 14.020 1.00 94.44 86 PRO A O 1
ATOM 711 N N . TYR A 1 87 ? 2.165 7.966 12.136 1.00 96.12 87 TYR A N 1
ATOM 712 C CA . TYR A 1 87 ? 0.738 7.702 12.016 1.00 96.12 87 TYR A CA 1
ATOM 713 C C . TYR A 1 87 ? 0.374 6.527 12.916 1.00 96.12 87 TYR A C 1
ATOM 715 O O . TYR A 1 87 ? 1.094 5.531 12.980 1.00 96.12 87 TYR A O 1
ATOM 723 N N . LYS A 1 88 ? -0.771 6.627 13.586 1.00 97.62 88 LYS A N 1
ATOM 724 C CA . LYS A 1 88 ? -1.345 5.580 14.429 1.00 97.62 88 LYS A CA 1
ATOM 725 C C . LYS A 1 88 ? -2.708 5.200 13.868 1.00 97.62 88 LYS A C 1
ATOM 727 O O . LYS A 1 88 ? -3.615 6.026 13.841 1.00 97.62 88 LYS A O 1
ATOM 732 N N . VAL A 1 89 ? -2.854 3.954 13.431 1.00 98.25 89 VAL A N 1
ATOM 733 C CA . VAL A 1 89 ? -4.093 3.416 12.853 1.00 98.25 89 VAL A CA 1
ATOM 734 C C . VAL A 1 89 ? -4.643 2.355 13.789 1.00 98.25 89 VAL A C 1
ATOM 736 O O . VAL A 1 89 ? -3.953 1.379 14.076 1.00 98.25 89 VAL A O 1
ATOM 739 N N . ASN A 1 90 ? -5.881 2.526 14.246 1.00 98.44 90 ASN A N 1
ATOM 740 C CA . ASN A 1 90 ? -6.594 1.563 15.073 1.00 98.44 90 ASN A CA 1
ATOM 741 C C . ASN A 1 90 ? -7.819 1.022 14.326 1.00 98.44 90 ASN A C 1
ATOM 743 O O . ASN A 1 90 ? -8.740 1.775 14.012 1.00 98.44 90 ASN A O 1
ATOM 747 N N . VAL A 1 91 ? -7.853 -0.288 14.079 1.00 98.38 91 VAL A N 1
ATOM 748 C CA . VAL A 1 91 ? -9.010 -0.981 13.491 1.00 98.38 91 VAL A CA 1
ATOM 749 C C . VAL A 1 91 ? -9.662 -1.835 14.568 1.00 98.38 91 VAL A C 1
ATOM 751 O O . VAL A 1 91 ? -9.023 -2.716 15.139 1.00 98.38 91 VAL A O 1
ATOM 754 N N . THR A 1 92 ? -10.943 -1.590 14.833 1.00 98.06 92 THR A N 1
ATOM 755 C CA . THR A 1 92 ? -11.731 -2.296 15.847 1.00 98.06 92 THR A CA 1
ATOM 756 C C . THR A 1 92 ? -12.823 -3.123 15.180 1.00 98.06 92 THR A C 1
ATOM 758 O O . THR A 1 92 ? -13.727 -2.580 14.548 1.00 98.06 92 THR A O 1
ATOM 761 N N . ALA A 1 93 ? -12.737 -4.443 15.321 1.00 97.88 93 ALA A N 1
ATOM 762 C CA . ALA A 1 93 ? -13.773 -5.389 14.936 1.00 97.88 93 ALA A CA 1
ATOM 763 C C . ALA A 1 93 ? -14.866 -5.426 16.015 1.00 97.88 93 ALA A C 1
ATOM 765 O O . ALA A 1 93 ? -14.564 -5.520 17.207 1.00 97.88 93 ALA A O 1
ATOM 766 N N . VAL A 1 94 ? -16.132 -5.363 15.604 1.00 97.94 94 VAL A N 1
ATOM 767 C CA . VAL A 1 94 ? -17.299 -5.229 16.489 1.00 97.94 94 VAL A CA 1
ATOM 768 C C . VAL A 1 94 ? -18.389 -6.209 16.077 1.00 97.94 94 VAL A C 1
ATOM 770 O O . VAL A 1 94 ? -18.797 -6.228 14.918 1.00 97.94 94 VAL A O 1
ATOM 773 N N . ASN A 1 95 ? -18.913 -6.989 17.021 1.00 96.81 95 ASN A N 1
ATOM 774 C CA . ASN A 1 95 ? -20.153 -7.742 16.829 1.00 96.81 95 ASN A CA 1
ATOM 775 C C . ASN A 1 95 ? -20.987 -7.787 18.124 1.00 96.81 95 ASN A C 1
ATOM 777 O O . ASN A 1 95 ? -20.616 -7.196 19.136 1.00 96.81 95 ASN A O 1
ATOM 781 N N . ALA A 1 96 ? -22.126 -8.486 18.102 1.00 97.00 96 ALA A N 1
ATOM 782 C CA . ALA A 1 96 ? -23.047 -8.574 19.242 1.00 97.00 96 ALA A CA 1
ATOM 783 C C . ALA A 1 96 ? -22.470 -9.258 20.505 1.00 97.00 96 ALA A C 1
ATOM 785 O O . ALA A 1 96 ? -23.098 -9.199 21.559 1.00 97.00 96 ALA A O 1
ATOM 786 N N . LEU A 1 97 ? -21.309 -9.915 20.409 1.00 97.25 97 LEU A N 1
ATOM 787 C CA . LEU A 1 97 ? -20.646 -10.635 21.502 1.00 97.25 97 LEU A CA 1
ATOM 788 C C . LEU A 1 97 ? -19.397 -9.919 22.040 1.00 97.25 97 LEU A C 1
ATOM 790 O O . LEU A 1 97 ? -18.865 -10.339 23.064 1.00 97.25 97 LEU A O 1
ATOM 794 N N . GLY A 1 98 ? -18.912 -8.860 21.382 1.00 96.69 98 GLY A N 1
ATOM 795 C CA . GLY A 1 98 ? -17.769 -8.093 21.876 1.00 96.69 98 GLY A CA 1
ATOM 796 C C . GLY A 1 98 ? -17.078 -7.217 20.834 1.00 96.69 98 GLY A C 1
ATOM 797 O O . GLY A 1 98 ? -17.524 -7.078 19.692 1.00 96.69 98 GLY A O 1
ATOM 798 N N . LYS A 1 99 ? -15.949 -6.639 21.254 1.00 97.88 99 LYS A N 1
ATOM 799 C CA . LYS A 1 99 ? -15.030 -5.858 20.421 1.00 97.88 99 LYS A CA 1
ATOM 800 C C . LYS A 1 99 ? -13.599 -6.369 20.597 1.00 97.88 99 LYS A C 1
ATOM 802 O O . LYS A 1 99 ? -13.229 -6.757 21.701 1.00 97.88 99 LYS A O 1
ATOM 807 N N . ALA A 1 100 ? -12.804 -6.315 19.534 1.00 98.00 100 ALA A N 1
ATOM 808 C CA . ALA A 1 100 ? -11.362 -6.554 19.562 1.00 98.00 100 ALA A CA 1
ATOM 809 C C . ALA A 1 100 ? -10.680 -5.612 18.566 1.00 98.00 100 ALA A C 1
ATOM 811 O O . ALA A 1 100 ? -11.244 -5.320 17.512 1.00 98.00 100 ALA A O 1
ATOM 812 N N . SER A 1 101 ? -9.489 -5.114 18.887 1.00 98.12 101 SER A N 1
ATOM 813 C CA . SER A 1 101 ? -8.846 -4.053 18.108 1.00 98.12 101 SER A CA 1
ATOM 814 C C . SER A 1 101 ? -7.372 -4.312 17.854 1.00 98.12 101 SER A C 1
ATOM 816 O O . SER A 1 101 ? -6.688 -4.956 18.644 1.00 98.12 101 SER A O 1
ATOM 818 N N . THR A 1 102 ? -6.860 -3.749 16.767 1.00 98.56 102 THR A N 1
ATOM 819 C CA . THR A 1 102 ? -5.438 -3.778 16.436 1.00 98.56 102 THR A CA 1
ATOM 820 C C . THR A 1 102 ? -4.984 -2.381 16.072 1.00 98.56 102 THR A C 1
ATOM 822 O O . THR A 1 102 ? -5.519 -1.754 15.158 1.00 98.56 102 THR A O 1
ATOM 825 N N . THR A 1 103 ? -3.994 -1.902 16.820 1.00 98.50 103 THR A N 1
ATOM 826 C CA . THR A 1 103 ? -3.322 -0.630 16.577 1.00 98.50 103 THR A CA 1
ATOM 827 C C . THR A 1 103 ? -1.957 -0.896 15.960 1.00 98.50 103 THR A C 1
ATOM 829 O O . THR A 1 103 ? -1.170 -1.653 16.525 1.00 98.50 103 THR A O 1
ATOM 832 N N . ILE A 1 104 ? -1.671 -0.249 14.834 1.00 98.12 104 ILE A N 1
ATOM 833 C CA . ILE A 1 104 ? -0.337 -0.204 14.232 1.00 98.12 104 ILE A CA 1
ATOM 834 C C . ILE A 1 104 ? 0.151 1.241 14.149 1.00 98.12 104 ILE A C 1
ATOM 836 O O . ILE A 1 104 ? -0.646 2.172 14.015 1.00 98.12 104 ILE A O 1
ATOM 840 N N . THR A 1 105 ? 1.467 1.407 14.227 1.00 97.69 105 THR A N 1
ATOM 841 C CA . THR A 1 105 ? 2.149 2.703 14.199 1.00 97.69 105 THR A CA 1
ATOM 842 C C . THR A 1 105 ? 3.238 2.655 13.133 1.00 97.69 105 THR A C 1
ATOM 844 O O . THR A 1 105 ? 3.972 1.669 13.079 1.00 97.69 105 THR A O 1
ATOM 847 N N . PHE A 1 106 ? 3.341 3.678 12.283 1.00 95.25 106 PHE A N 1
ATOM 848 C CA . PHE A 1 106 ? 4.320 3.721 11.190 1.00 95.25 106 PHE A CA 1
ATOM 849 C C . PHE A 1 106 ? 4.725 5.151 10.808 1.00 95.25 106 PHE A C 1
ATOM 851 O O . PHE A 1 106 ? 4.017 6.115 11.095 1.00 95.25 106 PHE A O 1
ATOM 858 N N . GLU A 1 107 ? 5.855 5.265 10.119 1.00 93.06 107 GLU A N 1
ATOM 859 C CA . GLU A 1 107 ? 6.337 6.481 9.457 1.00 93.06 107 GLU A CA 1
ATOM 860 C C . GLU A 1 107 ? 5.997 6.412 7.959 1.00 93.06 107 GLU A C 1
ATOM 862 O O . GLU A 1 107 ? 5.772 5.327 7.420 1.00 93.06 107 GLU A O 1
ATOM 867 N N . GLU A 1 108 ? 5.959 7.548 7.259 1.00 90.31 108 GLU A N 1
ATOM 868 C CA . GLU A 1 108 ? 5.601 7.580 5.828 1.00 90.31 108 GLU A CA 1
ATOM 869 C C . GLU A 1 108 ? 6.535 6.699 4.989 1.00 90.31 108 GLU A C 1
ATOM 871 O O . GLU A 1 108 ? 6.084 5.880 4.185 1.00 90.31 108 GLU A O 1
ATOM 876 N N . SER A 1 109 ? 7.837 6.804 5.257 1.00 89.19 109 SER A N 1
ATOM 877 C CA . SER A 1 109 ? 8.911 6.082 4.574 1.00 89.19 109 SER A CA 1
ATOM 878 C C . SER A 1 109 ? 8.803 4.558 4.668 1.00 89.19 109 SER A C 1
ATOM 880 O O . SER A 1 109 ? 9.300 3.876 3.776 1.00 89.19 109 SER A O 1
ATOM 882 N N . THR A 1 110 ? 8.150 3.999 5.694 1.00 92.50 110 THR A N 1
ATOM 883 C CA . THR A 1 110 ? 8.066 2.539 5.880 1.00 92.50 110 THR A CA 1
ATOM 884 C C . THR A 1 110 ? 6.870 1.904 5.175 1.00 92.50 110 THR A C 1
ATOM 886 O O . THR A 1 110 ? 6.866 0.691 4.962 1.00 92.50 110 THR A O 1
ATOM 889 N N . ILE A 1 111 ? 5.874 2.702 4.768 1.00 94.19 111 ILE A N 1
ATOM 890 C CA . ILE A 1 111 ? 4.679 2.217 4.058 1.00 94.19 111 ILE A CA 1
ATOM 891 C C . ILE A 1 111 ? 4.673 2.529 2.558 1.00 94.19 111 ILE A C 1
ATOM 893 O O . ILE A 1 111 ? 3.811 2.008 1.843 1.00 94.19 111 ILE A O 1
ATOM 897 N N . VAL A 1 112 ? 5.592 3.361 2.055 1.00 93.50 112 VAL A N 1
ATOM 898 C CA . VAL A 1 112 ? 5.718 3.608 0.611 1.00 93.50 112 VAL A CA 1
ATOM 899 C C . VAL A 1 112 ? 6.187 2.334 -0.089 1.00 93.50 112 VAL A C 1
ATOM 901 O O . VAL A 1 112 ? 7.257 1.791 0.181 1.00 93.50 112 VAL A O 1
ATOM 904 N N . LYS A 1 113 ? 5.344 1.834 -0.991 1.00 92.69 113 LYS A N 1
ATOM 905 C CA . LYS A 1 113 ? 5.639 0.704 -1.870 1.00 92.69 113 LYS A CA 1
ATOM 906 C C . LYS A 1 113 ? 4.794 0.836 -3.145 1.00 92.69 113 LYS A C 1
ATOM 908 O O . LYS A 1 113 ? 3.599 0.496 -3.107 1.00 92.69 113 LYS A O 1
ATOM 913 N N . PRO A 1 114 ? 5.378 1.309 -4.264 1.00 89.56 114 PRO A N 1
ATOM 914 C CA . PRO A 1 114 ? 4.689 1.468 -5.544 1.00 89.56 114 PRO A CA 1
ATOM 915 C C . PRO A 1 114 ? 3.980 0.191 -6.016 1.00 89.56 114 PRO A C 1
ATOM 917 O O . PRO A 1 114 ? 4.272 -0.920 -5.560 1.00 89.56 114 PRO A O 1
ATOM 920 N N . GLY A 1 115 ? 3.019 0.335 -6.930 1.00 86.62 115 GLY A N 1
ATOM 921 C CA . GLY A 1 115 ? 2.485 -0.820 -7.657 1.00 86.62 115 GLY A CA 1
ATOM 922 C C . GLY A 1 115 ? 3.557 -1.434 -8.571 1.00 86.62 115 GLY A C 1
ATOM 923 O O . GLY A 1 115 ? 4.456 -0.708 -8.997 1.00 86.62 115 GLY A O 1
ATOM 924 N N . PRO A 1 116 ? 3.486 -2.737 -8.896 1.00 87.31 116 PRO A N 1
ATOM 925 C CA . PRO A 1 116 ? 4.314 -3.309 -9.954 1.00 87.31 116 PRO A CA 1
ATOM 926 C C . PRO A 1 116 ? 4.109 -2.537 -11.268 1.00 87.31 116 PRO A C 1
ATOM 928 O O . PRO A 1 116 ? 2.961 -2.199 -11.574 1.00 87.31 116 PRO A O 1
ATOM 931 N N . PRO A 1 117 ? 5.158 -2.284 -12.068 1.00 83.75 117 PRO A N 1
ATOM 932 C CA . PRO A 1 117 ? 5.005 -1.645 -13.371 1.00 83.75 117 PRO A CA 1
ATOM 933 C C . PRO A 1 117 ? 4.049 -2.429 -14.285 1.00 83.75 117 PRO A C 1
ATOM 935 O O . PRO A 1 117 ? 4.344 -3.551 -14.701 1.00 83.75 117 PRO A O 1
ATOM 938 N N . GLU A 1 118 ? 2.895 -1.843 -14.614 1.00 75.38 118 GLU A N 1
ATOM 939 C CA . GLU A 1 118 ? 2.005 -2.374 -15.650 1.00 75.38 118 GLU A CA 1
ATOM 940 C C . GLU A 1 118 ? 2.401 -1.858 -17.040 1.00 75.38 118 GLU A C 1
ATOM 942 O O . GLU A 1 118 ? 2.884 -0.737 -17.203 1.00 75.38 118 GLU A O 1
ATOM 947 N N . ARG A 1 119 ? 2.084 -2.637 -18.081 1.00 61.88 119 ARG A N 1
ATOM 948 C CA . ARG A 1 119 ? 2.205 -2.237 -19.493 1.00 61.88 119 ARG A CA 1
ATOM 949 C C . ARG A 1 119 ? 1.100 -1.237 -19.886 1.00 61.88 119 ARG A C 1
ATOM 951 O O . ARG A 1 119 ? 0.241 -1.546 -20.711 1.00 61.88 119 ARG A O 1
ATOM 958 N N . ARG A 1 120 ? 1.086 -0.053 -19.264 1.00 51.19 120 ARG A N 1
ATOM 959 C CA . ARG A 1 120 ? 0.087 1.010 -19.476 1.00 51.19 120 ARG A CA 1
ATOM 960 C C . ARG A 1 120 ? 0.704 2.248 -20.111 1.00 51.19 120 ARG A C 1
ATOM 962 O O . ARG A 1 120 ? 1.788 2.686 -19.747 1.00 51.19 120 ARG A O 1
ATOM 969 N N . THR A 1 121 ? -0.034 2.844 -21.036 1.00 43.31 121 THR A N 1
ATOM 970 C CA . THR A 1 121 ? 0.298 4.127 -21.653 1.00 43.31 121 THR A CA 1
ATOM 971 C C . THR A 1 121 ? -0.002 5.286 -20.699 1.00 43.31 121 THR A C 1
ATOM 973 O O . THR A 1 121 ? -1.167 5.574 -20.451 1.00 43.31 121 THR A O 1
ATOM 976 N N . HIS A 1 122 ? 1.052 5.951 -20.221 1.00 41.66 122 HIS A N 1
ATOM 977 C CA . HIS A 1 122 ? 1.104 7.391 -19.919 1.00 41.66 122 HIS A CA 1
ATOM 978 C C . HIS A 1 122 ? -0.118 8.061 -19.235 1.00 41.66 122 HIS A C 1
ATOM 980 O O . HIS A 1 122 ? -0.681 8.967 -19.838 1.00 41.66 122 HIS A O 1
ATOM 986 N N . ASP A 1 123 ? -0.491 7.716 -17.985 1.00 47.12 123 ASP A N 1
ATOM 987 C CA . ASP A 1 123 ? -1.249 8.683 -17.138 1.00 47.12 123 ASP A CA 1
ATOM 988 C C . ASP A 1 123 ? -1.252 8.459 -15.599 1.00 47.12 123 ASP A C 1
ATOM 990 O O . ASP A 1 123 ? -2.197 8.844 -14.906 1.00 47.12 123 ASP A O 1
ATOM 994 N N . HIS A 1 124 ? -0.241 7.799 -15.006 1.00 45.94 124 HIS A N 1
ATOM 995 C CA . HIS A 1 124 ? -0.144 7.756 -13.526 1.00 45.94 124 HIS A CA 1
ATOM 996 C C . HIS A 1 124 ? 1.259 7.652 -12.910 1.00 45.94 124 HIS A C 1
ATOM 998 O O . HIS A 1 124 ? 1.380 7.519 -11.692 1.00 45.94 124 HIS A O 1
ATOM 1004 N N . LEU A 1 125 ? 2.322 7.770 -13.709 1.00 50.44 125 LEU A N 1
ATOM 1005 C CA . LEU A 1 125 ? 3.702 7.830 -13.214 1.00 50.44 125 LEU A CA 1
ATOM 1006 C C . LEU A 1 125 ? 4.096 9.292 -12.949 1.00 50.44 125 LEU A C 1
ATOM 1008 O O . LEU A 1 125 ? 4.893 9.877 -13.671 1.00 50.44 125 LEU A O 1
ATOM 1012 N N . LEU A 1 126 ? 3.474 9.901 -11.934 1.00 50.16 126 LEU A N 1
ATOM 1013 C CA . LEU A 1 126 ? 3.771 11.271 -11.474 1.00 50.16 126 LEU A CA 1
ATOM 1014 C C . LEU A 1 126 ? 4.775 11.296 -10.303 1.00 50.16 126 LEU A C 1
ATOM 1016 O O . LEU A 1 126 ? 4.742 12.202 -9.473 1.00 50.16 126 LEU A O 1
ATOM 1020 N N . GLN A 1 127 ? 5.636 10.283 -10.222 1.00 58.19 127 GLN A N 1
ATOM 1021 C CA . GLN A 1 127 ? 6.747 10.167 -9.277 1.00 58.19 127 GLN A CA 1
ATOM 1022 C C . GLN A 1 127 ? 7.971 9.636 -10.033 1.00 58.19 127 GLN A C 1
ATOM 1024 O O . GLN A 1 127 ? 7.798 8.721 -10.845 1.00 58.19 127 GLN A O 1
ATOM 1029 N N . PRO A 1 128 ? 9.179 10.176 -9.783 1.00 62.59 128 PRO A N 1
ATOM 1030 C CA . PRO A 1 128 ? 10.420 9.490 -10.115 1.00 62.59 128 PRO A CA 1
ATOM 1031 C C . PRO A 1 128 ? 10.417 8.109 -9.456 1.00 62.59 128 PRO A C 1
ATOM 1033 O O . PRO A 1 128 ? 10.048 7.971 -8.289 1.00 62.59 128 PRO A O 1
ATOM 1036 N N . LEU A 1 129 ? 10.779 7.084 -10.218 1.00 77.19 129 LEU A N 1
ATOM 1037 C CA . LEU A 1 129 ? 10.836 5.711 -9.740 1.00 77.19 129 LEU A CA 1
ATOM 1038 C C . LEU A 1 129 ? 12.130 5.083 -10.236 1.00 77.19 129 LEU A C 1
ATOM 1040 O O . LEU A 1 129 ? 12.371 5.053 -11.441 1.00 77.19 129 LEU A O 1
ATOM 1044 N N . GLU A 1 130 ? 12.903 4.524 -9.313 1.00 87.75 130 GLU A N 1
ATOM 1045 C CA . GLU A 1 130 ? 13.945 3.564 -9.657 1.00 87.75 130 GLU A CA 1
ATOM 1046 C C . GLU A 1 130 ? 13.271 2.272 -10.125 1.00 87.75 130 GLU A C 1
ATOM 1048 O O . GLU A 1 130 ? 12.259 1.852 -9.553 1.00 87.75 130 GLU A O 1
ATOM 1053 N N . ALA A 1 131 ? 13.825 1.621 -11.142 1.00 89.62 131 ALA A N 1
ATOM 1054 C CA . ALA A 1 131 ? 13.364 0.330 -11.632 1.00 89.62 131 ALA A CA 1
ATOM 1055 C C . ALA A 1 131 ? 14.490 -0.707 -11.598 1.00 89.62 131 ALA A C 1
ATOM 1057 O O . ALA A 1 131 ? 15.620 -0.408 -11.965 1.00 89.62 131 ALA A O 1
ATOM 1058 N N . ASP A 1 132 ? 14.165 -1.937 -11.210 1.00 92.56 132 ASP A N 1
ATOM 1059 C CA . ASP A 1 132 ? 15.035 -3.109 -11.352 1.00 92.56 132 ASP A CA 1
ATOM 1060 C C . ASP A 1 132 ? 14.400 -4.027 -12.399 1.00 92.56 132 ASP A C 1
ATOM 1062 O O . ASP A 1 132 ? 13.236 -4.422 -12.273 1.00 92.56 132 ASP A O 1
ATOM 1066 N N . ILE A 1 133 ? 15.140 -4.326 -13.464 1.00 92.38 133 ILE A N 1
ATOM 1067 C CA . ILE A 1 133 ? 14.761 -5.285 -14.500 1.00 92.38 133 ILE A CA 1
ATOM 1068 C C . ILE A 1 133 ? 15.530 -6.572 -14.245 1.00 92.38 133 ILE A C 1
ATOM 1070 O O . ILE A 1 133 ? 16.753 -6.593 -14.362 1.00 92.38 133 ILE A O 1
ATOM 1074 N N . ARG A 1 134 ? 14.803 -7.669 -14.012 1.00 93.88 134 ARG A N 1
ATOM 1075 C CA . ARG A 1 134 ? 15.395 -9.005 -13.966 1.00 93.88 134 ARG A CA 1
ATOM 1076 C C . ARG A 1 134 ? 15.077 -9.827 -15.207 1.00 93.88 134 ARG A C 1
ATOM 1078 O O . ARG A 1 134 ? 13.921 -9.879 -15.640 1.00 93.88 134 ARG A O 1
ATOM 1085 N N . HIS A 1 135 ? 16.068 -10.550 -15.724 1.00 92.81 135 HIS A N 1
ATOM 1086 C CA . HIS A 1 135 ? 15.889 -11.519 -16.809 1.00 92.81 135 HIS A CA 1
ATOM 1087 C C . HIS A 1 135 ? 16.638 -12.836 -16.584 1.00 92.81 135 HIS A C 1
ATOM 1089 O O . HIS A 1 135 ? 17.707 -12.879 -15.975 1.00 92.81 135 HIS A O 1
ATOM 1095 N N . THR A 1 136 ? 16.075 -13.934 -17.089 1.00 94.25 136 THR A N 1
ATOM 1096 C CA . THR A 1 136 ? 16.751 -15.240 -17.177 1.00 94.25 136 THR A CA 1
ATOM 1097 C C . THR A 1 136 ? 16.204 -16.060 -18.349 1.00 94.25 136 THR A C 1
ATOM 1099 O O . THR A 1 136 ? 15.127 -15.768 -18.867 1.00 94.25 136 THR A O 1
ATOM 1102 N N . MET A 1 137 ? 16.951 -17.067 -18.798 1.00 91.88 137 MET A N 1
ATOM 1103 C CA . MET A 1 137 ? 16.587 -17.919 -19.937 1.00 91.88 137 MET A CA 1
ATOM 1104 C C . MET A 1 137 ? 15.661 -19.058 -19.488 1.00 91.88 137 MET A C 1
ATOM 1106 O O . MET A 1 137 ? 15.973 -19.746 -18.521 1.00 91.88 137 MET A O 1
ATOM 1110 N N . THR A 1 138 ? 14.570 -19.334 -20.209 1.00 88.88 138 THR A N 1
ATOM 1111 C CA . THR A 1 138 ? 13.609 -20.385 -19.813 1.00 88.88 138 THR A CA 1
ATOM 1112 C C . THR A 1 138 ? 14.226 -21.786 -19.832 1.00 88.88 138 THR A C 1
ATOM 1114 O O . THR A 1 138 ? 13.937 -22.617 -18.973 1.00 88.88 138 THR A O 1
ATOM 1117 N N . THR A 1 139 ? 15.086 -22.078 -20.813 1.00 81.94 139 THR A N 1
ATOM 1118 C CA . THR A 1 139 ? 15.581 -23.443 -21.066 1.00 81.94 139 THR A CA 1
ATOM 1119 C C . THR A 1 139 ? 16.695 -23.899 -20.123 1.00 81.94 139 THR A C 1
ATOM 1121 O O . THR A 1 139 ? 17.035 -25.083 -20.120 1.00 81.94 139 THR A O 1
ATOM 1124 N N . HIS A 1 140 ? 17.284 -22.995 -19.334 1.00 74.56 140 HIS A N 1
ATOM 1125 C CA . HIS A 1 140 ? 18.386 -23.302 -18.420 1.00 74.56 140 HIS A CA 1
ATOM 1126 C C . HIS A 1 140 ? 18.238 -22.519 -17.109 1.00 74.56 140 HIS A C 1
ATOM 1128 O O . HIS A 1 140 ? 18.145 -21.295 -17.171 1.00 74.56 140 HIS A O 1
ATOM 1134 N N . PRO A 1 141 ? 18.301 -23.167 -15.928 1.00 66.94 141 PRO A N 1
ATOM 1135 C CA . PRO A 1 141 ? 18.208 -22.490 -14.635 1.00 66.94 141 PRO A CA 1
ATOM 1136 C C . PRO A 1 141 ? 19.494 -21.700 -14.335 1.00 66.94 141 PRO A C 1
ATOM 1138 O O . PRO A 1 141 ? 20.340 -22.117 -13.546 1.00 66.94 141 PRO A O 1
ATOM 1141 N N . ARG A 1 142 ? 19.655 -20.554 -15.002 1.00 78.75 142 ARG A N 1
ATOM 1142 C CA . ARG A 1 142 ? 20.666 -19.543 -14.682 1.00 78.75 142 ARG A CA 1
ATOM 1143 C C . ARG A 1 142 ? 20.146 -18.621 -13.572 1.00 78.75 142 ARG A C 1
ATOM 1145 O O . ARG A 1 142 ? 18.932 -18.401 -13.497 1.00 78.75 142 ARG A O 1
ATOM 1152 N N . PRO A 1 143 ? 21.035 -18.059 -12.728 1.00 90.50 143 PRO A N 1
ATOM 1153 C CA . PRO A 1 143 ? 20.649 -16.979 -11.827 1.00 90.50 143 PRO A CA 1
ATOM 1154 C C . PRO A 1 143 ? 20.038 -15.822 -12.625 1.00 90.50 143 PRO A C 1
ATOM 1156 O O . PRO A 1 143 ? 20.392 -15.603 -13.785 1.00 90.50 143 PRO A O 1
ATOM 1159 N N . TRP A 1 144 ? 19.116 -15.095 -11.997 1.00 93.56 144 TRP A N 1
ATOM 1160 C CA . TRP A 1 144 ? 18.558 -13.877 -12.574 1.00 93.56 144 TRP A CA 1
ATOM 1161 C C . TRP A 1 144 ? 19.665 -12.840 -12.766 1.00 93.56 144 TRP A C 1
ATOM 1163 O O . TRP A 1 144 ? 20.456 -12.594 -11.856 1.00 93.56 144 TRP A O 1
ATOM 1173 N N . GLN A 1 145 ? 19.709 -12.242 -13.951 1.00 94.38 145 GLN A N 1
ATOM 1174 C CA . GLN A 1 145 ? 20.507 -11.052 -14.219 1.00 94.38 145 GLN A CA 1
ATOM 1175 C C . GLN A 1 145 ? 19.657 -9.829 -13.888 1.00 94.38 145 GLN A C 1
ATOM 1177 O O . GLN A 1 145 ? 18.464 -9.847 -14.179 1.00 94.38 145 GLN A O 1
ATOM 1182 N N . HIS A 1 146 ? 20.255 -8.816 -13.265 1.00 94.44 146 HIS A N 1
ATOM 1183 C CA . HIS A 1 146 ? 19.580 -7.606 -12.792 1.00 94.44 146 HIS A CA 1
ATOM 1184 C C . HIS A 1 146 ? 20.145 -6.365 -13.488 1.00 94.44 146 HIS A C 1
ATOM 1186 O O . HIS A 1 146 ? 21.347 -6.302 -13.760 1.00 94.44 146 HIS A O 1
ATOM 1192 N N . VAL A 1 147 ? 19.282 -5.386 -13.756 1.00 93.38 147 VAL A N 1
ATOM 1193 C CA . VAL A 1 147 ? 19.631 -4.090 -14.348 1.00 93.38 147 VAL A CA 1
ATOM 1194 C C . VAL A 1 147 ? 18.825 -2.996 -13.655 1.00 93.38 147 VAL A C 1
ATOM 1196 O O . VAL A 1 147 ? 17.610 -2.906 -13.834 1.00 93.38 147 VAL A O 1
ATOM 1199 N N . GLU A 1 148 ? 19.511 -2.150 -12.893 1.00 91.62 148 GLU A N 1
ATOM 1200 C CA . GLU A 1 148 ? 18.918 -0.997 -12.212 1.00 91.62 148 GLU A CA 1
ATOM 1201 C C . GLU A 1 148 ? 18.865 0.231 -13.142 1.00 91.62 148 GLU A C 1
ATOM 1203 O O . GLU A 1 148 ? 19.794 0.499 -13.907 1.00 91.62 148 GLU A O 1
ATOM 1208 N N . LEU A 1 149 ? 17.766 0.985 -13.075 1.00 88.12 149 LEU A N 1
ATOM 1209 C CA . LEU A 1 149 ? 17.511 2.217 -13.821 1.00 88.12 149 LEU A CA 1
ATOM 1210 C C . LEU A 1 149 ? 16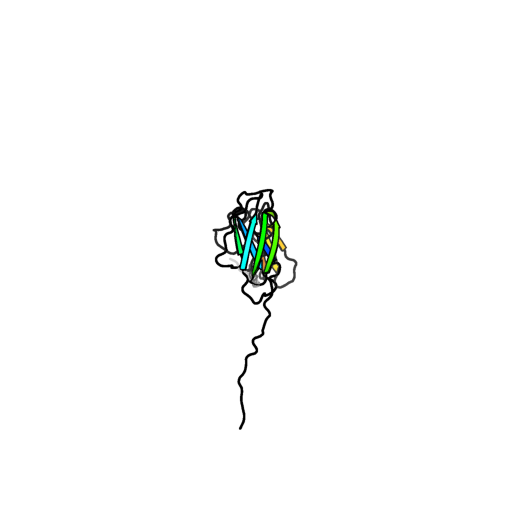.987 3.291 -12.859 1.00 88.12 149 LEU A C 1
ATOM 1212 O O . LEU A 1 149 ? 15.884 3.146 -12.340 1.00 88.12 149 LEU A O 1
ATOM 1216 N N . SER A 1 150 ? 17.726 4.384 -12.658 1.00 82.38 150 SER A N 1
ATOM 1217 C CA . SER A 1 150 ? 17.255 5.513 -11.830 1.00 82.38 150 SER A CA 1
ATOM 1218 C C . SER A 1 150 ? 16.493 6.568 -12.647 1.00 82.38 150 SER A C 1
ATOM 1220 O O . SER A 1 150 ? 15.451 7.042 -12.210 1.00 82.38 150 SER A O 1
ATOM 1222 N N . ASP A 1 151 ? 16.967 6.878 -13.863 1.00 74.50 151 ASP A N 1
ATOM 1223 C CA . ASP A 1 151 ? 16.459 7.989 -14.697 1.00 74.50 151 ASP A CA 1
ATOM 1224 C C . ASP A 1 151 ? 15.923 7.553 -16.080 1.00 74.50 151 ASP A C 1
ATOM 1226 O O . ASP A 1 151 ? 15.696 8.386 -16.961 1.00 74.50 151 ASP A O 1
ATOM 1230 N N . SER A 1 152 ? 15.732 6.248 -16.319 1.00 76.38 152 SER A N 1
ATOM 1231 C CA . SER A 1 152 ? 15.257 5.726 -17.612 1.00 76.38 152 SER A CA 1
ATOM 1232 C C . SER A 1 152 ? 14.004 4.869 -17.480 1.00 76.38 152 SER A C 1
ATOM 1234 O O . SER A 1 152 ? 13.931 3.957 -16.663 1.00 76.38 152 SER A O 1
ATOM 1236 N N . THR A 1 153 ? 13.047 5.095 -18.378 1.00 76.75 153 THR A N 1
ATOM 1237 C CA . THR A 1 153 ? 11.830 4.283 -18.529 1.00 76.75 153 THR A CA 1
ATOM 1238 C C . THR A 1 153 ? 12.012 3.076 -19.457 1.00 76.75 153 THR A C 1
ATOM 1240 O O . THR A 1 153 ? 11.062 2.327 -19.686 1.00 76.75 153 THR A O 1
ATOM 1243 N N . SER A 1 154 ? 13.209 2.878 -20.026 1.00 82.38 154 SER A N 1
ATOM 1244 C CA . SER A 1 154 ? 13.496 1.769 -20.944 1.00 82.38 154 SER A CA 1
ATOM 1245 C C . SER A 1 154 ? 14.953 1.298 -20.892 1.00 82.38 154 SER A C 1
ATOM 1247 O O . SER A 1 154 ? 15.866 2.050 -20.550 1.00 82.38 154 SER A O 1
ATOM 1249 N N . HIS A 1 155 ? 15.168 0.038 -21.264 1.00 87.44 155 HIS A N 1
ATOM 1250 C CA . HIS A 1 155 ? 16.483 -0.583 -21.392 1.00 87.44 155 HIS A CA 1
ATOM 1251 C C . HIS A 1 155 ? 16.452 -1.620 -22.522 1.00 87.44 155 HIS A C 1
ATOM 1253 O O . HIS A 1 155 ? 15.410 -2.219 -22.789 1.00 87.44 155 HIS A O 1
ATOM 1259 N N . THR A 1 156 ? 17.592 -1.833 -23.181 1.00 90.56 156 THR A N 1
ATOM 1260 C CA . THR A 1 156 ? 17.764 -2.861 -24.216 1.00 90.56 156 THR A CA 1
ATOM 1261 C C . THR A 1 156 ? 18.771 -3.889 -23.725 1.00 90.56 156 THR A C 1
ATOM 1263 O O . THR A 1 156 ? 19.936 -3.554 -23.531 1.00 90.56 156 THR A O 1
ATOM 1266 N N . ILE A 1 157 ? 18.322 -5.132 -23.552 1.00 90.69 157 ILE A N 1
ATOM 1267 C CA . ILE A 1 157 ? 19.172 -6.262 -23.163 1.00 90.69 157 ILE A CA 1
ATOM 1268 C C . ILE A 1 157 ? 20.056 -6.632 -24.364 1.00 90.69 157 ILE A C 1
ATOM 1270 O O . ILE A 1 157 ? 19.540 -7.021 -25.412 1.00 90.69 157 ILE A O 1
ATOM 1274 N N . THR A 1 158 ? 21.376 -6.489 -24.228 1.00 90.81 158 THR A N 1
ATOM 1275 C CA . THR A 1 158 ? 22.353 -6.672 -25.322 1.00 90.81 158 THR A CA 1
ATOM 1276 C C . THR A 1 158 ? 23.125 -7.992 -25.264 1.00 90.81 158 THR A C 1
ATOM 1278 O O . THR A 1 158 ? 23.750 -8.371 -26.250 1.00 90.81 158 THR A O 1
ATOM 1281 N N . ASP A 1 159 ? 23.064 -8.713 -24.144 1.00 88.38 159 ASP A N 1
ATOM 1282 C CA . ASP A 1 159 ? 23.744 -9.992 -23.895 1.00 88.38 159 ASP A CA 1
ATOM 1283 C C . ASP A 1 159 ? 22.856 -11.224 -24.174 1.00 88.38 159 ASP A C 1
ATOM 1285 O O . ASP A 1 159 ? 23.217 -12.360 -23.856 1.00 88.38 159 ASP A O 1
ATOM 1289 N N . ALA A 1 160 ? 21.671 -11.013 -24.752 1.00 89.69 160 ALA A N 1
ATOM 1290 C CA . ALA A 1 160 ? 20.698 -12.069 -24.989 1.00 89.69 160 ALA A CA 1
ATOM 1291 C C . ALA A 1 160 ? 21.091 -12.970 -26.178 1.00 89.69 160 ALA A C 1
ATOM 1293 O O . ALA A 1 160 ? 21.433 -12.491 -27.258 1.00 89.69 160 ALA A O 1
ATOM 1294 N N . TYR A 1 161 ? 21.003 -14.291 -25.999 1.00 90.44 161 TYR A N 1
ATOM 1295 C CA . TYR A 1 161 ? 21.348 -15.259 -27.043 1.00 90.44 161 TYR A CA 1
ATOM 1296 C C . TYR A 1 161 ? 20.238 -15.392 -28.096 1.00 90.44 161 TYR A C 1
ATOM 1298 O O . TYR A 1 161 ? 19.061 -15.558 -27.759 1.00 90.44 161 TYR A O 1
ATOM 1306 N N . ALA A 1 162 ? 20.637 -15.404 -29.370 1.00 91.69 162 ALA A N 1
ATOM 1307 C CA . ALA A 1 162 ? 19.744 -15.547 -30.516 1.00 91.69 162 ALA A CA 1
ATOM 1308 C C . ALA A 1 162 ? 18.841 -16.793 -30.417 1.00 91.69 162 ALA A C 1
ATOM 1310 O O . ALA A 1 162 ? 19.283 -17.883 -30.037 1.00 91.69 162 ALA A O 1
ATOM 1311 N N . GLY A 1 163 ? 17.556 -16.629 -30.744 1.00 90.19 163 GLY A N 1
ATOM 1312 C CA . GLY A 1 163 ? 16.565 -17.711 -30.744 1.00 90.19 163 GLY A CA 1
ATOM 1313 C C . GLY A 1 163 ? 16.309 -18.400 -29.390 1.00 90.19 163 GLY A C 1
ATOM 1314 O O . GLY A 1 163 ? 15.707 -19.475 -29.372 1.00 90.19 163 GLY A O 1
ATOM 1315 N N . LYS A 1 164 ? 16.765 -17.844 -28.256 1.00 91.19 164 LYS A N 1
ATOM 1316 C CA . LYS A 1 164 ? 16.484 -18.381 -26.911 1.00 91.19 164 LYS A CA 1
ATOM 1317 C C . LYS A 1 164 ? 15.352 -17.616 -26.239 1.00 91.19 164 LYS A C 1
ATOM 1319 O O . LYS A 1 164 ? 15.319 -16.394 -26.285 1.00 91.19 164 LYS A O 1
ATOM 1324 N N . GLU A 1 165 ? 14.442 -18.330 -25.586 1.00 92.69 165 GLU A N 1
ATOM 1325 C CA . GLU A 1 165 ? 13.370 -17.695 -24.818 1.00 92.69 165 GLU A CA 1
ATOM 1326 C C . GLU A 1 165 ? 13.890 -17.199 -23.459 1.00 92.69 165 GLU A C 1
ATOM 1328 O O . GLU A 1 165 ? 14.605 -17.915 -22.748 1.00 92.69 165 GLU A O 1
ATOM 1333 N N . TYR A 1 166 ? 13.502 -15.978 -23.101 1.00 93.19 166 TYR A N 1
ATOM 1334 C CA . TYR A 1 166 ? 13.771 -15.326 -21.828 1.00 93.19 166 TYR A CA 1
ATOM 1335 C C . TYR A 1 166 ? 12.477 -14.948 -21.116 1.00 93.19 166 TYR A C 1
ATOM 1337 O O . TYR A 1 166 ? 11.514 -14.501 -21.742 1.00 93.19 166 TYR A O 1
ATOM 1345 N N . ILE A 1 167 ? 12.517 -15.040 -19.789 1.00 93.88 167 ILE A N 1
ATOM 1346 C CA . ILE A 1 167 ? 11.527 -14.481 -18.874 1.00 93.88 167 ILE A CA 1
ATOM 1347 C C . ILE A 1 167 ? 12.075 -13.151 -18.356 1.00 93.88 167 ILE A C 1
ATOM 1349 O O . ILE A 1 167 ? 13.196 -13.102 -17.848 1.00 93.88 167 ILE A O 1
ATOM 1353 N N . ILE A 1 168 ? 11.283 -12.085 -18.472 1.00 93.00 168 ILE A N 1
ATOM 1354 C CA . ILE A 1 168 ? 11.634 -10.717 -18.072 1.00 93.00 168 ILE A CA 1
ATOM 1355 C C . ILE A 1 168 ? 10.583 -10.198 -17.084 1.00 93.00 168 ILE A C 1
ATOM 1357 O O . ILE A 1 168 ? 9.380 -10.357 -17.307 1.00 93.00 168 ILE A O 1
ATOM 1361 N N . GLN A 1 169 ? 11.026 -9.567 -15.996 1.00 93.69 169 GLN A N 1
ATOM 1362 C CA . GLN A 1 169 ? 10.170 -8.894 -15.015 1.00 93.69 169 GLN A CA 1
ATOM 1363 C C . GLN A 1 169 ? 10.792 -7.571 -14.572 1.00 93.69 169 GLN A C 1
ATOM 1365 O O . GLN A 1 169 ? 12.007 -7.407 -14.613 1.00 93.69 169 GLN A O 1
ATOM 1370 N N . VAL A 1 170 ? 9.949 -6.643 -14.118 1.00 92.12 170 VAL A N 1
ATOM 1371 C CA . VAL A 1 170 ? 10.361 -5.315 -13.644 1.00 92.12 170 VAL A CA 1
ATOM 1372 C C . VAL A 1 170 ? 9.741 -5.048 -12.273 1.00 92.12 170 VAL A C 1
ATOM 1374 O O . VAL A 1 170 ? 8.565 -5.353 -12.059 1.00 92.12 170 VAL A O 1
ATOM 1377 N N . ALA A 1 171 ? 10.508 -4.482 -11.351 1.00 92.25 171 ALA A N 1
ATOM 1378 C CA . ALA A 1 171 ? 10.031 -3.912 -10.093 1.00 92.25 171 ALA A CA 1
ATOM 1379 C C . ALA A 1 171 ? 10.345 -2.409 -10.058 1.00 92.25 171 ALA A C 1
ATOM 1381 O O . ALA A 1 171 ? 11.218 -1.952 -10.791 1.00 92.25 171 ALA A O 1
ATOM 1382 N N . ALA A 1 172 ? 9.632 -1.642 -9.231 1.00 89.75 172 ALA A N 1
ATOM 1383 C CA . ALA A 1 172 ? 9.847 -0.203 -9.073 1.00 89.75 172 ALA A CA 1
ATOM 1384 C C . ALA A 1 172 ? 9.866 0.233 -7.601 1.00 89.75 172 ALA A C 1
ATOM 1386 O O . ALA A 1 172 ? 9.163 -0.342 -6.768 1.00 89.75 172 ALA A O 1
ATOM 1387 N N . LYS A 1 173 ? 10.637 1.272 -7.284 1.00 89.00 173 LYS A N 1
ATOM 1388 C CA . LYS A 1 173 ? 10.792 1.872 -5.951 1.00 89.00 173 LYS A CA 1
ATOM 1389 C C . LYS A 1 173 ? 10.790 3.397 -6.087 1.00 89.00 173 LYS A C 1
ATOM 1391 O O . LYS A 1 173 ? 11.212 3.919 -7.109 1.00 89.00 173 LYS A O 1
ATOM 1396 N N . ASP A 1 174 ? 10.311 4.109 -5.073 1.00 87.12 174 ASP A N 1
ATOM 1397 C CA . ASP A 1 174 ? 10.498 5.563 -4.985 1.00 87.12 174 ASP A CA 1
ATOM 1398 C C . ASP A 1 174 ? 11.992 5.892 -4.769 1.00 87.12 174 ASP A C 1
ATOM 1400 O O . ASP A 1 174 ? 12.717 5.138 -4.114 1.00 87.12 174 ASP A O 1
ATOM 1404 N N . THR A 1 175 ? 12.481 6.976 -5.372 1.00 84.19 175 THR A N 1
ATOM 1405 C CA . THR A 1 175 ? 13.913 7.328 -5.370 1.00 84.19 175 THR A CA 1
ATOM 1406 C C . THR A 1 175 ? 14.459 7.663 -3.984 1.00 84.19 175 THR A C 1
ATOM 1408 O O . THR A 1 175 ? 15.637 7.436 -3.724 1.00 84.19 175 THR A O 1
ATOM 1411 N N . GLU A 1 176 ? 13.626 8.174 -3.076 1.00 83.69 176 GLU A N 1
ATOM 1412 C CA . GLU A 1 176 ? 14.073 8.691 -1.778 1.00 83.69 176 GLU A CA 1
ATOM 1413 C C . GLU A 1 176 ? 13.658 7.789 -0.611 1.00 83.69 176 GLU A C 1
ATOM 1415 O O . GLU A 1 176 ? 14.413 7.637 0.352 1.00 83.69 176 GLU A O 1
ATOM 1420 N N . ILE A 1 177 ? 12.475 7.169 -0.682 1.00 87.81 177 ILE A N 1
ATOM 1421 C CA . ILE A 1 177 ? 11.884 6.428 0.442 1.00 87.81 177 ILE A CA 1
ATOM 1422 C C . ILE A 1 177 ? 11.238 5.097 0.024 1.00 87.81 177 ILE A C 1
ATOM 1424 O O . ILE A 1 177 ? 11.160 4.733 -1.147 1.00 87.81 177 ILE A O 1
ATOM 1428 N N . GLY A 1 178 ? 10.742 4.339 1.003 1.00 90.12 178 GLY A N 1
ATOM 1429 C CA . GLY A 1 178 ? 9.935 3.156 0.737 1.00 90.12 178 GLY A CA 1
ATOM 1430 C C . GLY A 1 178 ? 10.712 1.905 0.342 1.00 90.12 178 GLY A C 1
ATOM 1431 O O . GLY A 1 178 ? 11.908 1.746 0.584 1.00 90.12 178 GLY A O 1
ATOM 1432 N N . THR A 1 179 ? 9.970 0.966 -0.235 1.00 92.62 179 THR A N 1
ATOM 1433 C CA . THR A 1 179 ? 10.432 -0.379 -0.583 1.00 92.62 179 THR A CA 1
ATOM 1434 C C . THR A 1 179 ? 10.054 -0.739 -2.014 1.00 92.62 179 THR A C 1
ATOM 1436 O O . THR A 1 179 ? 9.091 -0.209 -2.574 1.00 92.62 179 THR A O 1
ATOM 1439 N N . TRP A 1 180 ? 10.808 -1.673 -2.597 1.00 92.94 180 TRP A N 1
ATOM 1440 C CA . TRP A 1 180 ? 10.532 -2.228 -3.918 1.00 92.94 180 TRP A CA 1
ATOM 1441 C C . TRP A 1 180 ? 9.107 -2.778 -4.026 1.00 92.94 180 TRP A C 1
ATOM 1443 O O . TRP A 1 180 ? 8.605 -3.472 -3.130 1.00 92.94 180 TRP A O 1
ATOM 1453 N N . SER A 1 181 ? 8.469 -2.496 -5.162 1.00 92.12 181 SER A N 1
ATOM 1454 C CA . SER A 1 181 ? 7.213 -3.107 -5.571 1.00 92.12 181 SER A CA 1
ATOM 1455 C C . SER A 1 181 ? 7.332 -4.630 -5.605 1.00 92.12 181 SER A C 1
ATOM 1457 O O . SER A 1 181 ? 8.409 -5.223 -5.608 1.00 92.12 181 SER A O 1
ATOM 1459 N N . ASP A 1 182 ? 6.184 -5.286 -5.682 1.00 92.12 182 ASP A N 1
ATOM 1460 C CA . ASP A 1 182 ? 6.155 -6.677 -6.116 1.00 92.12 182 ASP A CA 1
ATOM 1461 C C . ASP A 1 182 ? 6.574 -6.726 -7.605 1.00 92.12 182 ASP A C 1
ATOM 1463 O O . ASP A 1 182 ? 6.444 -5.726 -8.321 1.00 92.12 182 ASP A O 1
ATOM 1467 N N . TRP A 1 183 ? 7.120 -7.848 -8.076 1.00 94.00 183 TRP A N 1
ATOM 1468 C CA . TRP A 1 183 ? 7.541 -7.981 -9.477 1.00 94.00 183 TRP A CA 1
ATOM 1469 C C . TRP A 1 183 ? 6.333 -7.939 -10.419 1.00 94.00 183 TRP A C 1
ATOM 1471 O O . TRP A 1 183 ? 5.294 -8.535 -10.127 1.00 94.00 183 TRP A O 1
ATOM 1481 N N . SER A 1 184 ? 6.472 -7.263 -11.561 1.00 93.25 184 SER A N 1
ATOM 1482 C CA . SER A 1 184 ? 5.449 -7.241 -12.607 1.00 93.25 184 SER A CA 1
ATOM 1483 C C . SER A 1 184 ? 5.185 -8.635 -13.190 1.00 93.25 184 SER A C 1
ATOM 1485 O O . SER A 1 184 ? 5.952 -9.583 -12.989 1.00 93.25 184 SER A O 1
ATOM 1487 N N . VAL A 1 18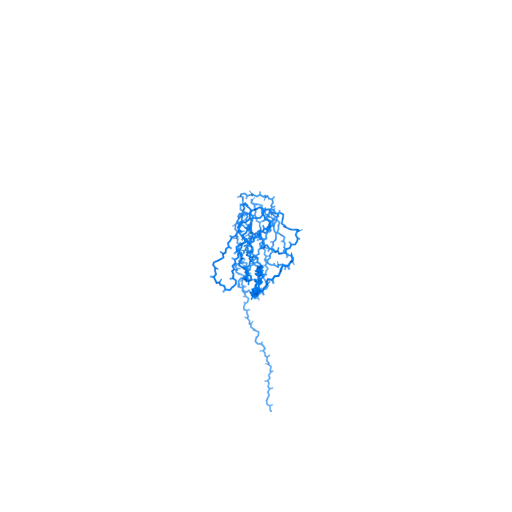5 ? 4.067 -8.783 -13.908 1.00 91.19 185 VAL A N 1
ATOM 1488 C CA . VAL A 1 185 ? 3.733 -10.035 -14.605 1.00 91.19 185 VAL A CA 1
ATOM 1489 C C . VAL A 1 185 ? 4.861 -10.393 -15.575 1.00 91.19 185 VAL A C 1
ATOM 1491 O O . VAL A 1 185 ? 5.315 -9.545 -16.340 1.00 91.19 185 VAL A O 1
ATOM 1494 N N . ALA A 1 186 ? 5.299 -11.651 -15.533 1.00 92.50 186 ALA A N 1
ATOM 1495 C CA . ALA A 1 186 ? 6.360 -12.167 -16.387 1.00 92.50 186 ALA A CA 1
ATOM 1496 C C . ALA A 1 186 ? 6.042 -11.981 -17.878 1.00 92.50 186 ALA A C 1
ATOM 1498 O O . ALA A 1 186 ? 4.983 -12.388 -18.358 1.00 92.50 186 ALA A O 1
ATOM 1499 N N . VAL A 1 187 ? 6.987 -11.387 -18.606 1.00 91.88 187 VAL A N 1
ATOM 1500 C CA . VAL A 1 187 ? 6.945 -11.247 -20.063 1.00 91.88 187 VAL A CA 1
ATOM 1501 C C . VAL A 1 187 ? 7.916 -12.248 -20.673 1.00 91.88 187 VAL A C 1
ATOM 1503 O O . VAL A 1 187 ? 9.065 -12.338 -20.248 1.00 91.88 187 VAL A O 1
ATOM 1506 N N . HIS A 1 188 ? 7.449 -12.979 -21.680 1.00 93.00 188 HIS A N 1
ATOM 1507 C CA . HIS A 1 188 ? 8.265 -13.900 -22.462 1.00 93.00 188 HIS A CA 1
ATOM 1508 C C . HIS A 1 188 ? 8.742 -13.201 -23.737 1.00 93.00 188 HIS A C 1
ATOM 1510 O O . HIS A 1 188 ? 7.947 -12.557 -24.427 1.00 93.00 188 HIS A O 1
ATOM 1516 N N . ALA A 1 189 ? 10.031 -13.315 -24.048 1.00 91.06 189 ALA A N 1
ATOM 1517 C CA . ALA A 1 189 ? 10.632 -12.730 -25.242 1.00 91.06 189 ALA A CA 1
ATOM 1518 C C . ALA A 1 189 ? 11.682 -13.669 -25.843 1.00 91.06 189 ALA A C 1
ATOM 1520 O O . ALA A 1 189 ? 12.386 -14.369 -25.122 1.00 91.06 189 ALA A O 1
ATOM 1521 N N . THR A 1 190 ? 11.805 -13.661 -27.168 1.00 92.25 190 THR A N 1
ATOM 1522 C CA . THR A 1 190 ? 12.888 -14.338 -27.895 1.00 92.25 190 THR A CA 1
ATOM 1523 C C . THR A 1 190 ? 13.636 -13.271 -28.699 1.00 92.25 190 THR A C 1
ATOM 1525 O O . THR A 1 190 ? 12.971 -12.534 -29.433 1.00 92.25 190 THR A O 1
ATOM 1528 N N . PRO A 1 191 ? 14.968 -13.127 -28.555 1.00 90.00 191 PRO A N 1
ATOM 1529 C CA . PRO A 1 191 ? 15.778 -12.249 -29.398 1.00 90.00 191 PRO A CA 1
ATOM 1530 C C . PRO A 1 191 ? 15.737 -12.671 -30.872 1.00 90.00 191 PRO A C 1
ATOM 1532 O O . PRO A 1 191 ? 15.109 -13.667 -31.236 1.00 90.00 191 PRO A O 1
ATOM 1535 N N . TRP A 1 192 ? 16.438 -11.919 -31.722 1.00 86.81 192 TRP A N 1
ATOM 1536 C CA . TRP A 1 192 ? 16.582 -12.234 -33.144 1.00 86.81 192 TRP A CA 1
ATOM 1537 C C . TRP A 1 192 ? 17.030 -13.689 -33.371 1.00 86.81 192 TRP A C 1
ATOM 1539 O O . TRP A 1 192 ? 17.676 -14.312 -32.527 1.00 86.81 192 TRP A O 1
ATOM 1549 N N . ILE A 1 193 ? 16.673 -14.234 -34.529 1.00 82.88 193 ILE A N 1
ATOM 1550 C CA . ILE A 1 193 ? 17.170 -15.527 -35.004 1.00 82.88 193 ILE A CA 1
ATOM 1551 C C . ILE A 1 193 ? 18.409 -15.231 -35.859 1.00 82.88 193 ILE A C 1
ATOM 1553 O O . ILE A 1 193 ? 18.431 -14.229 -36.570 1.00 82.88 193 ILE A O 1
ATOM 1557 N N . GLU A 1 194 ? 19.449 -16.060 -35.774 1.00 74.81 194 GLU A N 1
ATOM 1558 C CA . GLU A 1 194 ? 20.559 -15.988 -36.731 1.00 74.81 194 GLU A CA 1
ATOM 1559 C C . GLU A 1 194 ? 20.062 -16.454 -38.104 1.00 74.81 194 GLU A C 1
ATOM 1561 O O . GLU A 1 194 ? 19.562 -17.575 -38.236 1.00 74.81 194 GLU A O 1
ATOM 1566 N N . ASP A 1 195 ? 20.185 -15.597 -39.121 1.00 77.62 195 ASP A N 1
ATOM 1567 C CA . ASP A 1 195 ? 19.879 -15.981 -40.497 1.00 77.62 195 ASP A CA 1
ATOM 1568 C C . ASP A 1 195 ? 20.759 -17.174 -40.917 1.00 77.62 195 ASP A C 1
ATOM 1570 O O . ASP A 1 195 ? 21.959 -17.185 -40.614 1.00 77.62 195 ASP A O 1
ATOM 1574 N N . PRO A 1 196 ? 20.216 -18.180 -41.630 1.00 69.62 196 PRO A N 1
ATOM 1575 C CA . PRO A 1 196 ? 21.018 -19.293 -42.117 1.00 69.62 196 PRO A CA 1
ATOM 1576 C C . PRO A 1 196 ? 22.168 -18.778 -42.986 1.00 69.62 196 PRO A C 1
ATOM 1578 O O . PRO A 1 196 ? 21.933 -18.098 -43.987 1.00 69.62 196 PRO A O 1
ATOM 1581 N N . LEU A 1 197 ? 23.408 -19.129 -42.623 1.00 63.88 197 LEU A N 1
ATOM 1582 C CA . LEU A 1 197 ? 24.583 -18.810 -43.434 1.00 63.88 197 LEU A CA 1
ATOM 1583 C C . LEU A 1 197 ? 24.343 -19.268 -44.883 1.00 63.88 197 LEU A C 1
ATOM 1585 O O . LEU A 1 197 ? 24.017 -20.444 -45.089 1.00 63.88 197 LEU A O 1
ATOM 1589 N N . PRO A 1 198 ? 24.516 -18.390 -45.892 1.00 59.91 198 PRO A N 1
ATOM 1590 C CA . PRO A 1 198 ? 24.410 -18.795 -47.283 1.00 59.91 198 PRO A CA 1
ATOM 1591 C C . PRO A 1 198 ? 25.381 -19.940 -47.560 1.00 59.91 198 PRO A C 1
ATOM 1593 O O . PRO A 1 198 ? 26.589 -19.802 -47.357 1.00 59.91 198 PRO A O 1
ATOM 1596 N N . ILE A 1 199 ? 24.858 -21.074 -48.031 1.00 58.66 199 ILE A N 1
ATOM 1597 C CA . ILE A 1 199 ? 25.694 -22.179 -48.498 1.00 58.66 199 ILE A CA 1
ATOM 1598 C C . ILE A 1 199 ? 26.435 -21.666 -49.731 1.00 58.66 199 ILE A C 1
ATOM 1600 O O . ILE A 1 199 ? 25.853 -21.549 -50.809 1.00 58.66 199 ILE A O 1
ATOM 1604 N N . ALA A 1 200 ? 27.714 -21.333 -49.565 1.00 52.81 200 ALA A N 1
ATOM 1605 C CA . ALA A 1 200 ? 28.574 -20.958 -50.671 1.00 52.81 200 ALA A CA 1
ATOM 1606 C C . ALA A 1 200 ? 28.733 -22.172 -51.595 1.00 52.81 200 ALA A C 1
ATOM 1608 O O . ALA A 1 200 ? 29.458 -23.117 -51.285 1.00 52.81 200 ALA A O 1
ATOM 1609 N N . SER A 1 201 ? 28.035 -22.155 -52.729 1.00 46.91 201 SER A N 1
ATOM 1610 C CA . SER A 1 201 ? 28.224 -23.134 -53.790 1.00 46.91 201 SER A CA 1
ATOM 1611 C C . SER A 1 201 ? 29.564 -22.871 -54.475 1.00 46.91 201 SER A C 1
ATOM 1613 O O . SER A 1 201 ? 29.643 -22.081 -55.417 1.00 46.91 201 SER A O 1
ATOM 1615 N N . THR A 1 202 ? 30.626 -23.525 -54.007 1.00 47.41 202 THR A N 1
ATOM 1616 C CA . THR A 1 202 ? 31.892 -23.627 -54.738 1.00 47.41 202 THR A CA 1
ATOM 1617 C C . THR A 1 202 ? 31.690 -24.481 -55.987 1.00 47.41 202 THR A C 1
ATOM 1619 O O . THR A 1 202 ? 31.932 -25.685 -55.992 1.00 47.41 202 THR A O 1
ATOM 1622 N N . THR A 1 203 ? 31.253 -23.851 -57.076 1.00 41.47 203 THR A N 1
ATOM 1623 C CA . THR A 1 203 ? 31.517 -24.367 -58.420 1.00 41.47 203 THR A CA 1
ATOM 1624 C C . THR A 1 203 ? 32.988 -24.130 -58.735 1.00 41.47 203 THR A C 1
ATOM 1626 O O . THR A 1 203 ? 33.382 -23.028 -59.116 1.00 41.47 203 THR A O 1
ATOM 1629 N N . GLU A 1 204 ? 33.799 -25.168 -58.542 1.00 43.59 204 GLU A N 1
ATOM 1630 C CA . GLU A 1 204 ? 35.113 -25.266 -59.171 1.00 43.59 204 GLU A CA 1
ATOM 1631 C C . GLU A 1 204 ? 34.910 -25.334 -60.686 1.00 43.59 204 GLU A C 1
ATOM 1633 O O . GLU A 1 204 ? 34.378 -26.319 -61.195 1.00 43.59 204 GLU A O 1
ATOM 1638 N N . ASP A 1 205 ? 35.328 -24.296 -61.409 1.00 37.97 205 ASP A N 1
ATOM 1639 C CA . ASP A 1 205 ? 35.365 -24.327 -62.869 1.00 37.97 205 ASP A CA 1
ATOM 1640 C C . ASP A 1 205 ? 36.826 -24.458 -63.314 1.00 37.97 205 ASP A C 1
ATOM 1642 O O . ASP A 1 205 ? 37.652 -23.562 -63.121 1.00 37.97 205 ASP A O 1
ATOM 1646 N N . SER A 1 206 ? 37.180 -25.635 -63.827 1.00 37.00 206 SER A N 1
ATOM 1647 C CA . SER A 1 206 ? 38.533 -25.975 -64.274 1.00 37.00 206 SER A CA 1
ATOM 1648 C C . SER A 1 206 ? 38.482 -26.692 -65.615 1.00 37.00 206 SER A C 1
ATOM 1650 O O . SER A 1 206 ? 38.377 -27.915 -65.682 1.00 37.00 206 SER A O 1
ATOM 1652 N N . SER A 1 207 ? 38.620 -25.923 -66.697 1.00 33.84 207 SER A N 1
ATOM 1653 C CA . SER A 1 207 ? 38.983 -26.459 -68.013 1.00 33.84 207 SER A CA 1
ATOM 1654 C C . SER A 1 207 ? 39.890 -25.503 -68.806 1.00 33.84 207 SER A C 1
ATOM 1656 O O . SER A 1 207 ? 39.471 -24.640 -69.570 1.00 33.84 207 SER A O 1
ATOM 1658 N N . THR A 1 208 ? 41.195 -25.704 -68.640 1.00 31.91 208 THR A N 1
ATOM 1659 C CA . THR A 1 208 ? 42.208 -25.514 -69.694 1.00 31.91 208 THR A CA 1
ATOM 1660 C C . THR A 1 208 ? 41.864 -26.413 -70.903 1.00 31.91 208 THR A C 1
ATOM 1662 O O . THR A 1 208 ? 41.254 -27.460 -70.713 1.00 31.91 208 THR A O 1
ATOM 1665 N N . LEU A 1 209 ? 42.181 -26.150 -72.179 1.00 32.25 209 LEU A N 1
ATOM 1666 C CA . LEU A 1 209 ? 43.134 -25.282 -72.898 1.00 32.25 209 LEU A CA 1
ATOM 1667 C C . LEU A 1 209 ? 42.589 -25.034 -74.330 1.00 32.25 209 LEU A C 1
ATOM 1669 O O . LEU A 1 209 ? 41.869 -25.891 -74.835 1.00 32.25 209 LEU A O 1
ATOM 1673 N N . LEU A 1 210 ? 43.050 -23.991 -75.045 1.00 32.41 210 LEU A N 1
ATOM 1674 C CA . LEU A 1 210 ? 43.857 -24.128 -76.286 1.00 32.41 210 LEU A CA 1
ATOM 1675 C C . LEU A 1 210 ? 44.177 -22.782 -76.977 1.00 32.41 210 LEU A C 1
ATOM 1677 O O . LEU A 1 210 ? 43.545 -21.756 -76.748 1.00 32.41 210 LEU A O 1
ATOM 1681 N N . THR A 1 211 ? 45.232 -22.808 -77.792 1.00 34.53 211 THR A N 1
ATOM 1682 C CA . THR A 1 211 ? 45.931 -21.682 -78.436 1.00 34.53 211 THR A CA 1
ATOM 1683 C C . THR A 1 211 ? 45.365 -21.276 -79.807 1.00 34.53 211 THR A C 1
ATOM 1685 O O . THR A 1 211 ? 44.910 -22.123 -80.569 1.00 34.53 211 THR A O 1
ATOM 1688 N N . GLY A 1 212 ? 45.524 -20.001 -80.197 1.00 28.58 212 GLY A N 1
ATOM 1689 C CA . GLY A 1 212 ? 45.318 -19.547 -81.584 1.00 28.58 212 GLY A CA 1
ATOM 1690 C C . GLY A 1 212 ? 45.622 -18.057 -81.805 1.00 28.58 212 GLY A C 1
ATOM 1691 O O . GLY A 1 212 ? 45.020 -17.209 -81.158 1.00 28.58 212 GLY A O 1
ATOM 1692 N N . ARG A 1 213 ? 46.565 -17.738 -82.704 1.00 30.16 213 ARG A N 1
ATOM 1693 C CA . ARG A 1 213 ? 46.911 -16.363 -83.131 1.00 30.16 213 ARG A CA 1
ATOM 1694 C C . ARG A 1 213 ? 45.988 -15.860 -84.248 1.00 30.16 213 ARG A C 1
ATOM 1696 O O . ARG A 1 213 ? 45.612 -16.654 -85.106 1.00 30.16 213 ARG A O 1
ATOM 1703 N N . LEU A 1 214 ? 45.863 -14.535 -84.348 1.00 32.94 214 LEU A N 1
ATOM 1704 C CA . LEU A 1 214 ? 46.385 -13.787 -85.505 1.00 32.94 214 LEU A CA 1
ATOM 1705 C C . LEU A 1 214 ? 47.266 -12.640 -84.988 1.00 32.94 214 LEU A C 1
ATOM 1707 O O . LEU A 1 214 ? 46.848 -12.016 -83.990 1.00 32.94 214 LEU A O 1
#

Radius of gyration: 31.87 Å; chains: 1; bounding box: 92×68×107 Å

Sequence (214 aa):
MFCTSNILKTNEKNSAIPPREPTVTCRSNTYPKGFYCSWHQLYSTYIPTTFEVDVQHNQRSLEVQKDSVHKNRCHVRFPEVFSSFPYKVNVTAVNALGKASTTITFEESTIVKPGPPERRTHDHLLQPLEADIRHTMTTHPRPWQHVELSDSTSHTITDAYAGKEYIIQVAAKDTEIGTWSDWSVAVHATPWIEDPLPIASTTEDSSTLLTGRL

Organism: Lates japonicus (NCBI:txid270547)

Foldseek 3Di:
DDDDDDPPDPPPCDDQDWFEAWDKDKADQQQQQWIKMFTHGPDDRVFDKAKDKWKDWPNDTFDWAQDPPHRRMIITHRPDHPDPTWMKMKIWIDDPHDIYIDIDTGDSQARYEHAFDDPDPDDRPPAQKKKKKWKDFPVDPDPIDIDIDRPDPDDDDPPADAQTKMWMWMWIDGPPGYDIHDIDDIDIDGDHHPDPDPPPPPPDDDDDDDDDDD

InterPro domains:
  IPR003961 Fibronectin type III [PS50853] (18-115)
  IPR013783 Immunoglobulin-like fold [G3DSA:2.60.40.10] (15-113)
  IPR013783 Immunoglobulin-like fold [G3DSA:2.60.40.10] (115-195)
  IPR036116 Fibronectin type III superfamily [SSF49265] (17-113)
  IPR036116 Fibronectin type III superfamily [SSF49265] (141-191)
  IPR050379 Type I Cytokine Receptor [PTHR23036] (16-207)
  IPR056621 IL27B, N-terminal Fn3 domain [PF24031] (22-106)

Secondary structure (DSSP, 8-state):
-----------------PPPPPEEEEEBSSGGG-EEEEEE-SS--SS--EEEEEEEETTEEPP-EEPSS-TTEEEE--SSSS-SSPEEEEEEEEETTEEEEEEEEE-HHHHB-PPP--S--SSS--S-EEEEEEEEETTS-PPPEEEEESS-S-----SPPTT--EEEEEEEEESSSS-PPPPPPPEEE--PPPPPPP----------------

pLDDT: mean 82.61, std 19.58, range [28.58, 98.56]

=== Feature glossary ===
A reading guide for the features in this record.

Start from the sequence.

  · Sequence gives the chain of amino acids in standard one-letter code (A=alanine, C=cysteine, …, Y=tyrosine), read N→C. It is the only feature that is directly encoded by the gene; all structural features are derived from the folded form of this sequence.

Fold it, and you get atomic coordinates and the backbone conformation that goes with them.

  · Structure coordinates are given as an mmCIF _atom_site loop: one row per atom with element, residue name, chain id, sequence number, and x/y/z position in Å. Only the four main-chain atoms per residue are included here; side chains are omitted to keep the record compact.

  · Backbone dihedral angles. Every residue except chain termini has a φ (preceding-C → N → Cα → C) and a ψ (N → Cα → C → next-N). They are reported in degrees following the IUPAC sign convention. Secondary structure is essentially a statement about which (φ, ψ) basin each residue occupies.

  · Eight-state secondary structure (DSSP): H is the canonical α-helix, G the tighter 3₁₀-helix, I the wider π-helix; E/B are β-structure, T and S are turns and bends, and '-' is everything else. DSSP derives these from the pattern of main-chain N–H···O=C hydrogen bonds, not from the sequence.

  · SS3 is a coarse helix/strand/coil call (letters a/b/c) made by the P-SEA algorithm from inter-Cα distances and dihedrals. It is less detailed than DSSP but needs only Cα positions.

Summarize the fold with a handful of shape descriptors and a per-residue structural alphabet.

  · Radius of gyration (Rg) is the root-mean-square distance of Cα atoms from their centroid — a single number for overall size and compactness. A globular domain of N residues has Rg ≈ 2.2·N^0.38 Å; an extended or disordered chain has a much larger Rg. The Cα contact count is the number of residue pairs whose Cα atoms are within 8 Å and are more than four positions apart in sequence — a standard proxy for tertiary packing density. The bounding box is the smallest axis-aligned box enclosing all Cα atoms.

  · 3Di is Foldseek's structural alphabet. Each residue is assigned one of twenty discrete states based on how its Cα sits relative to its spatial (not sequential) neighbors. Aligning 3Di strings finds structural homologs roughly as well as full 3D superposition, but orders of magnitude faster.

  · Solvent-accessible surface area (SASA) is the area in Å² traced out by the centre of a 1.4 Å probe sphere (a water molecule) rolled over the protein's van der Waals surface (Shrake–Rupley / Lee–Richards construction). Buried residues have near-zero SASA; fully exposed residues can exceed 200 Å². The total SASA scales roughly with the number of surface residues.

Ask how reliable the model is.

  · For AlphaFold models, the B-factor field carries pLDDT — the model's own estimate of local accuracy on a 0–100 scale. Regions with pLDDT<50 should be treated as essentially unmodeled; they often correspond to intrinsically disordered segments.

  · For experimental (PDB) structures, the B-factor (temperature factor) quantifies the positional spread of each atom in the crystal — a combination of thermal vibration and static disorder — in units of Å². High B-factors mark flexible loops or poorly resolved regions; low B-factors mark the rigid, well-ordered core.

  · Predicted Aligned Error (PAE) is an AlphaFold confidence matrix: entry (i, j) is the expected error in the position of residue j, in ångströms, when the prediction is superimposed on the true structure at residue i. Low PAE within a block of residues means 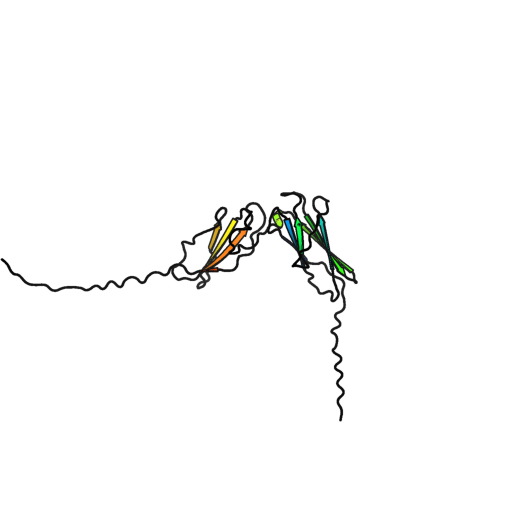that block is internally rigid and well-predicted; high PAE between two blocks means their relative placement is uncertain even if each block individually is confident.

Place it in context: what it resembles, what it is annotated as, and how it looks.

  · Structural nearest neighbors (via Foldseek easy-search vs the PDB). Reported per hit: target PDB id, E-value, and alignment TM-score. A TM-score above ~0.5 is the conventional threshold for 'same fold'.

  · Functional annotations link the protein to curated databases. InterPro entries identify conserved domains and families by matching the sequence against member-database signatures (Pfam, PROSITE, CDD, …). Gene Ontology (GO) terms describe molecular function, biological process, and cellular component in a controlled vocabulary. CATH places the structure in a hierarchical fold classification (Class/Architecture/Topology/Homologous-superfamily). The organism is the source species.

  · The contact map is a binary N×N matrix image: pixel (i, j) is dark where Cα_i and Cα_j are within 8 Å and |i−j|>4. Because the |i−j|>4 filter removes local helical contacts, off-diagonal stripes parallel to the main diagonal indicate parallel β-sheets; stripes perpendicular to it indicate antiparallel β-sheets. The Ramachandran plot scatters every residue's (φ, ψ) pair against the sterically allowed regions. The PAE heatmap renders the predicted-aligned-error matrix.

  · Six rendered views show the 3D structure from the faces of a cube — i.e. along ±x, ±y, ±z. Rendering representation is drawn randomly per protein from cartoon (secondary-structure ribbons), sticks (backbone bonds), or molecular surface; coloring is either N→C rainbow (blue at the N-terminus through red at the C-terminus) or one color per chain.